Protein AF-A0A673TQL5-F1 (afdb_monomer_lite)

Organism: Suricata suricatta (NCBI:txid37032)

Radius of gyration: 25.17 Å; chains: 1; bounding box: 58×36×69 Å

Secondary structure (DSSP, 8-state):
-PPP-PPGGG--HHHHHHHHHHHT-----TTS-SSGGGTS-TT----------GGGT-SS--S-SSS--GGG----SSS-HHHHHHHHHHHT-HHHHS----EEEEEEEEEESSSEEEEEEEB-TT--TTTSPPPGGGB-SSPEEEEE-TT-S-EEE-HHHHHHHHHHHHHHHHH-S---EEEEEPTT--GGGEEEEEEEEE-

Sequence (203 aa):
MFSCVKPYEDQNYSALKRACLRKKVLFEDPNFPATDDSLYYKGTSGPTVRWRRPKDICEDPRLFVDGISSHDLHQGQVGNCWFVAACSSIASRESLWQKQQRLQFERWDVVLDKPGKVTITGTSQNWTPDLTNLMTRQLLDPAAIFWRKEDSDAMDWNEADALEFGERLSDLAKIRKVMYFLITFGEGLEPANLKASVVFNQL

Structure (mmCIF, N/CA/C/O backbone):
data_AF-A0A673TQL5-F1
#
_entry.id   AF-A0A673TQL5-F1
#
loop_
_atom_site.group_PDB
_atom_site.id
_atom_site.type_symbol
_atom_site.label_atom_id
_atom_site.label_alt_id
_atom_site.label_comp_id
_atom_site.label_asym_id
_atom_site.label_entity_id
_atom_site.label_seq_id
_atom_site.pdbx_PDB_ins_code
_atom_site.Cartn_x
_atom_site.Cartn_y
_atom_site.Cartn_z
_atom_site.occupancy
_atom_site.B_iso_or_equiv
_atom_site.auth_seq_id
_atom_site.auth_comp_id
_atom_site.auth_asym_id
_atom_site.auth_atom_id
_atom_site.pdbx_PDB_model_num
ATOM 1 N N . MET A 1 1 ? -14.968 15.760 -9.702 1.00 36.84 1 MET A N 1
ATOM 2 C CA . MET A 1 1 ? -15.226 14.557 -10.524 1.00 36.84 1 MET A CA 1
ATOM 3 C C . MET A 1 1 ? -13.890 14.127 -11.125 1.00 36.84 1 MET A C 1
ATOM 5 O O . MET A 1 1 ? -13.476 14.683 -12.130 1.00 36.84 1 MET A O 1
ATOM 9 N N . PHE A 1 2 ? -13.135 13.266 -10.436 1.00 43.34 2 PHE A N 1
ATOM 10 C CA . PHE A 1 2 ? -11.828 12.814 -10.929 1.00 43.34 2 PHE A CA 1
ATOM 11 C C . PHE A 1 2 ? -12.049 11.821 -12.071 1.00 43.34 2 PHE A C 1
ATOM 13 O O . PHE A 1 2 ? -12.842 10.890 -11.929 1.00 43.34 2 PHE A O 1
ATOM 20 N N . SER A 1 3 ? -11.405 12.058 -13.212 1.00 48.25 3 SER A N 1
ATOM 21 C CA . SER A 1 3 ? -11.517 11.200 -14.386 1.00 48.25 3 SER A CA 1
ATOM 22 C C . SER A 1 3 ? -11.119 9.764 -14.036 1.00 48.25 3 SER A C 1
ATOM 24 O O . SER A 1 3 ? -10.096 9.511 -13.401 1.00 48.25 3 SER A O 1
ATOM 26 N N . CYS A 1 4 ? -11.959 8.813 -14.447 1.00 59.81 4 CYS A N 1
ATOM 27 C CA . CYS A 1 4 ? -11.607 7.400 -14.478 1.00 59.81 4 CYS A CA 1
ATOM 28 C C . CYS A 1 4 ? -10.298 7.259 -15.267 1.00 59.81 4 CYS A C 1
ATOM 30 O O . CYS A 1 4 ? -10.228 7.682 -16.423 1.00 59.81 4 CYS A O 1
ATOM 32 N N . VAL A 1 5 ? -9.255 6.723 -14.627 1.00 73.31 5 VAL A N 1
ATOM 33 C CA . VAL A 1 5 ? -7.978 6.428 -15.282 1.00 73.31 5 VAL A CA 1
ATOM 34 C C . VAL A 1 5 ? -8.271 5.473 -16.433 1.00 73.31 5 VAL A C 1
ATOM 36 O O . VAL A 1 5 ? -8.652 4.325 -16.203 1.00 73.31 5 VAL A O 1
ATOM 39 N N . LYS A 1 6 ? -8.133 5.957 -17.668 1.00 83.00 6 LYS A N 1
ATOM 40 C CA . LYS A 1 6 ? -8.283 5.117 -18.855 1.00 83.00 6 LYS A CA 1
ATOM 41 C C . LYS A 1 6 ? -7.054 4.212 -18.958 1.00 83.00 6 LYS A C 1
ATOM 43 O O . LYS A 1 6 ? -5.941 4.741 -18.949 1.00 83.00 6 LYS A O 1
ATOM 48 N N . PRO A 1 7 ? -7.223 2.882 -19.025 1.00 84.81 7 PRO A N 1
ATOM 49 C CA . PRO A 1 7 ? -6.111 1.988 -19.309 1.00 84.81 7 PRO A CA 1
ATOM 50 C C . PRO A 1 7 ? -5.484 2.351 -20.658 1.00 84.81 7 PRO A C 1
ATOM 52 O O . PRO A 1 7 ? -6.203 2.605 -21.623 1.00 84.81 7 PRO A O 1
ATOM 55 N N . TYR A 1 8 ? -4.154 2.390 -20.720 1.00 89.75 8 TYR A N 1
ATOM 56 C CA . TYR A 1 8 ? -3.446 2.490 -21.993 1.00 89.75 8 TYR A CA 1
ATOM 57 C C . TYR A 1 8 ? -3.669 1.193 -22.777 1.00 89.75 8 TYR A C 1
ATOM 59 O O . TYR A 1 8 ? -3.519 0.114 -22.200 1.00 89.75 8 TYR A O 1
ATOM 67 N N . GLU A 1 9 ? -4.087 1.301 -24.042 1.00 91.12 9 GLU A N 1
ATOM 68 C CA . GLU A 1 9 ? -4.357 0.151 -24.926 1.00 91.12 9 GLU A CA 1
ATOM 69 C C . GLU A 1 9 ? -5.258 -0.926 -24.280 1.00 91.12 9 GLU A C 1
ATOM 71 O O . GLU A 1 9 ? -5.025 -2.127 -24.413 1.00 91.12 9 GLU A O 1
ATOM 76 N N . ASP A 1 10 ? -6.252 -0.498 -23.489 1.00 89.00 10 ASP A N 1
ATOM 77 C CA . ASP A 1 10 ? -7.192 -1.366 -22.761 1.00 89.00 10 ASP A CA 1
ATOM 78 C C . ASP A 1 10 ? -6.536 -2.399 -21.811 1.00 89.00 10 ASP A C 1
ATOM 80 O O . ASP A 1 10 ? -7.164 -3.362 -21.352 1.00 89.00 10 ASP A O 1
ATOM 84 N N . GLN A 1 11 ? -5.273 -2.184 -21.424 1.00 91.44 11 GLN A N 1
ATOM 85 C CA . GLN A 1 11 ? -4.524 -3.092 -20.556 1.00 91.44 11 GLN A CA 1
ATOM 86 C C . GLN A 1 11 ? -4.939 -2.953 -19.080 1.00 91.44 11 GLN A C 1
ATOM 88 O O . GLN A 1 11 ? -4.435 -2.122 -18.321 1.00 91.44 11 GLN A O 1
ATOM 93 N N . ASN A 1 12 ? -5.846 -3.819 -18.616 1.00 91.31 12 ASN A N 1
ATOM 94 C CA . ASN A 1 12 ? -6.242 -3.873 -17.205 1.00 91.31 12 ASN A CA 1
ATOM 95 C C . ASN A 1 12 ? -5.253 -4.699 -16.359 1.00 91.31 12 ASN A C 1
ATOM 97 O O . ASN A 1 12 ? -5.280 -5.933 -16.381 1.00 91.31 12 ASN A O 1
ATOM 101 N N . TYR A 1 13 ? -4.445 -4.022 -15.536 1.00 90.56 13 TYR A N 1
ATOM 102 C CA . TYR A 1 13 ? -3.451 -4.651 -14.651 1.00 90.56 13 TYR A CA 1
ATOM 103 C C . TYR A 1 13 ? -4.006 -5.830 -13.837 1.00 90.56 13 TYR A C 1
ATOM 105 O O . TYR A 1 13 ? -3.423 -6.915 -13.820 1.00 90.56 13 TYR A O 1
ATOM 113 N N . SER A 1 14 ? -5.144 -5.641 -13.163 1.00 91.69 14 SER A N 1
ATOM 114 C CA . SER A 1 14 ? -5.717 -6.649 -12.265 1.00 91.69 14 SER A CA 1
ATOM 115 C C . SER A 1 14 ? -6.154 -7.902 -13.023 1.00 91.69 14 SER A C 1
ATOM 117 O O . SER A 1 14 ? -5.938 -9.020 -12.548 1.00 91.69 14 SER A O 1
ATOM 119 N N . ALA A 1 15 ? -6.743 -7.731 -14.208 1.00 93.25 15 ALA A N 1
ATOM 120 C CA . ALA A 1 15 ? -7.143 -8.838 -15.068 1.00 93.25 15 ALA A CA 1
ATOM 121 C C . ALA A 1 15 ? -5.922 -9.585 -15.630 1.00 93.25 15 ALA A C 1
ATOM 123 O O . ALA A 1 15 ? -5.870 -10.816 -15.540 1.00 93.25 15 ALA A O 1
ATOM 124 N N . LEU A 1 16 ? -4.922 -8.847 -16.127 1.00 95.00 16 LEU A N 1
ATOM 125 C CA . LEU A 1 16 ? -3.676 -9.393 -16.674 1.00 95.00 16 LEU A CA 1
ATOM 126 C C . LEU A 1 16 ? -2.900 -10.189 -15.621 1.00 95.00 16 LEU A C 1
ATOM 128 O O . LEU A 1 16 ? -2.563 -11.354 -15.845 1.00 95.00 16 LEU A O 1
ATOM 132 N N . LYS A 1 17 ? -2.704 -9.612 -14.429 1.00 94.25 17 LYS A N 1
ATOM 133 C CA . LYS A 1 17 ? -2.047 -10.281 -13.299 1.00 94.25 17 LYS A CA 1
ATOM 134 C C . LYS A 1 17 ? -2.762 -11.578 -12.935 1.00 94.25 17 LYS A C 1
ATOM 136 O O . LYS A 1 17 ? -2.122 -12.618 -12.796 1.00 94.25 17 LYS A O 1
ATOM 141 N N . ARG A 1 18 ? -4.094 -11.542 -12.817 1.00 96.00 18 ARG A N 1
ATOM 142 C CA . ARG A 1 18 ? -4.892 -12.728 -12.474 1.00 96.00 18 ARG A CA 1
ATOM 143 C C . ARG A 1 18 ? -4.775 -13.811 -13.547 1.00 96.00 18 ARG A C 1
ATOM 145 O O . ARG A 1 18 ? -4.662 -14.984 -13.207 1.00 96.00 18 ARG A O 1
ATOM 152 N N . ALA A 1 19 ? -4.791 -13.440 -14.825 1.00 96.69 19 ALA A N 1
ATOM 153 C CA . ALA A 1 19 ? -4.628 -14.385 -15.925 1.00 96.69 19 ALA A CA 1
ATOM 154 C C . ALA A 1 19 ? -3.245 -15.057 -15.914 1.00 96.69 19 ALA A C 1
ATOM 156 O O . ALA A 1 19 ? -3.178 -16.280 -16.032 1.00 96.69 19 ALA A O 1
ATOM 157 N N . CYS A 1 20 ? -2.171 -14.288 -15.708 1.00 96.62 20 CYS A N 1
ATOM 158 C CA . CYS A 1 20 ? -0.803 -14.810 -15.633 1.00 96.62 20 CYS A CA 1
ATOM 159 C C . CYS A 1 20 ? -0.626 -15.769 -14.450 1.00 96.62 20 CYS A C 1
ATOM 161 O O . CYS A 1 20 ? -0.136 -16.882 -14.628 1.00 96.62 20 CYS A O 1
ATOM 163 N N . LEU A 1 21 ? -1.121 -15.387 -13.265 1.00 96.12 21 LEU A N 1
ATOM 164 C CA . LEU A 1 21 ? -1.078 -16.231 -12.067 1.00 96.12 21 LEU A CA 1
ATOM 165 C C . LEU A 1 21 ? -1.842 -17.548 -12.261 1.00 96.12 21 LEU A C 1
ATOM 167 O O . LEU A 1 21 ? -1.316 -18.605 -11.925 1.00 96.12 21 LEU A O 1
ATOM 171 N N . ARG A 1 22 ? -3.047 -17.508 -12.854 1.00 96.81 22 ARG A N 1
ATOM 172 C CA . ARG A 1 22 ? -3.823 -18.727 -13.157 1.00 96.81 22 ARG A CA 1
ATOM 173 C C . ARG A 1 22 ? -3.089 -19.658 -14.118 1.00 96.81 22 ARG A C 1
ATOM 175 O O . ARG A 1 22 ? -3.121 -20.868 -13.935 1.00 96.81 22 ARG A O 1
ATOM 182 N N . LYS A 1 23 ? -2.443 -19.095 -15.139 1.00 97.00 23 LYS A N 1
ATOM 183 C CA . LYS A 1 23 ? -1.686 -19.850 -16.146 1.00 97.00 23 LYS A CA 1
ATOM 184 C C . LYS A 1 23 ? -0.285 -20.256 -15.672 1.00 97.00 23 LYS A C 1
ATOM 186 O O . LYS A 1 23 ? 0.366 -21.023 -16.367 1.00 97.00 23 LYS A O 1
ATOM 191 N N . LYS A 1 24 ? 0.174 -19.760 -14.514 1.00 96.62 24 LYS A N 1
ATOM 192 C CA . LYS A 1 24 ? 1.548 -19.917 -13.999 1.00 96.62 24 LYS A CA 1
ATOM 193 C C . LYS A 1 24 ? 2.624 -19.471 -14.999 1.00 96.62 24 LYS A C 1
ATOM 195 O O . LYS A 1 24 ? 3.694 -20.064 -15.072 1.00 96.62 24 LYS A O 1
ATOM 200 N N . VAL A 1 25 ? 2.337 -18.414 -15.755 1.00 97.00 25 VAL A N 1
ATOM 201 C CA . VAL A 1 25 ? 3.280 -17.806 -16.705 1.00 97.00 25 VAL A CA 1
ATOM 202 C C . VAL A 1 25 ? 3.674 -16.413 -16.237 1.00 97.00 25 VAL A C 1
ATOM 204 O O . VAL A 1 25 ? 2.926 -15.753 -15.509 1.00 97.00 25 VAL A O 1
ATOM 207 N N . LEU A 1 26 ? 4.852 -15.958 -16.654 1.00 96.38 26 LEU A N 1
ATOM 208 C CA . LEU A 1 26 ? 5.275 -14.579 -16.449 1.00 96.38 26 LEU A CA 1
ATOM 209 C C . LEU A 1 26 ? 4.660 -13.688 -17.530 1.00 96.38 26 LEU A C 1
ATOM 211 O O . LEU A 1 26 ? 4.469 -14.119 -18.662 1.00 96.38 26 LEU A O 1
ATOM 215 N N . PHE A 1 27 ? 4.339 -12.447 -17.170 1.00 96.69 27 PHE A N 1
ATOM 216 C CA . PHE A 1 27 ? 3.777 -11.487 -18.115 1.00 96.69 27 PHE A CA 1
ATOM 217 C C . PHE A 1 27 ? 4.834 -11.032 -19.132 1.00 96.69 27 PHE A C 1
ATOM 219 O O . PHE A 1 27 ? 5.999 -10.815 -18.767 1.00 96.69 27 PHE A O 1
ATOM 226 N N . GLU A 1 28 ? 4.397 -10.879 -20.379 1.00 96.12 28 GLU A N 1
ATOM 227 C CA . GLU A 1 28 ? 5.115 -10.274 -21.501 1.00 96.12 28 GLU A CA 1
ATOM 228 C C . GLU A 1 28 ? 4.177 -9.247 -22.137 1.00 96.12 28 GLU A C 1
ATOM 230 O O . GLU A 1 28 ? 3.005 -9.552 -22.376 1.00 96.12 28 GLU A O 1
ATOM 235 N N . ASP A 1 29 ? 4.667 -8.025 -22.337 1.00 95.50 29 ASP A N 1
ATOM 236 C CA . ASP A 1 29 ? 3.850 -6.923 -22.836 1.00 95.50 29 ASP A CA 1
ATOM 237 C C . ASP A 1 29 ? 3.838 -6.922 -24.372 1.00 95.50 29 ASP A C 1
ATOM 239 O O . ASP A 1 29 ? 4.890 -6.704 -24.978 1.00 95.50 29 ASP A O 1
ATOM 243 N N . PRO A 1 30 ? 2.683 -7.149 -25.026 1.00 93.94 30 PRO A N 1
ATOM 244 C CA . PRO A 1 30 ? 2.603 -7.099 -26.482 1.00 93.94 30 PRO A CA 1
ATOM 245 C C . PRO A 1 30 ? 2.820 -5.686 -27.044 1.00 93.94 30 PRO A C 1
ATOM 247 O O . PRO A 1 30 ? 3.225 -5.557 -28.196 1.00 93.94 30 PRO A O 1
ATOM 250 N N . ASN A 1 31 ? 2.576 -4.641 -26.247 1.00 93.69 31 ASN A N 1
ATOM 251 C CA . ASN A 1 31 ? 2.677 -3.247 -26.685 1.00 93.69 31 ASN A CA 1
ATOM 252 C C . ASN A 1 31 ? 4.085 -2.668 -26.482 1.00 93.69 31 ASN A C 1
ATOM 254 O O . ASN A 1 31 ? 4.411 -1.621 -27.037 1.00 93.69 31 ASN A O 1
ATOM 258 N N . PHE A 1 32 ? 4.924 -3.347 -25.697 1.00 94.56 32 PHE A N 1
ATOM 259 C CA . PHE A 1 32 ? 6.308 -2.959 -25.440 1.00 94.56 32 PHE A CA 1
ATOM 260 C C . PHE A 1 32 ? 7.204 -4.210 -25.336 1.00 94.56 32 PHE A C 1
ATOM 262 O O . PHE A 1 32 ? 7.620 -4.599 -24.238 1.00 94.56 32 PHE A O 1
ATOM 269 N N . PRO A 1 33 ? 7.441 -4.905 -26.466 1.00 94.56 33 PRO A N 1
ATOM 270 C CA . PRO A 1 33 ? 8.153 -6.178 -26.480 1.00 94.56 33 PRO A CA 1
ATOM 271 C C . PRO A 1 33 ? 9.634 -6.026 -26.109 1.00 94.56 33 PRO A C 1
ATOM 273 O O . PRO A 1 33 ? 10.279 -5.031 -26.411 1.00 94.56 33 PRO A O 1
ATOM 276 N N . ALA A 1 34 ? 10.227 -7.066 -25.522 1.00 95.00 34 ALA A N 1
ATOM 277 C CA . ALA A 1 34 ? 11.645 -7.102 -25.148 1.00 95.00 34 ALA A CA 1
ATOM 278 C C . ALA A 1 34 ? 12.580 -7.275 -26.370 1.00 95.00 34 ALA A C 1
ATOM 280 O O . ALA A 1 34 ? 13.304 -8.264 -26.489 1.00 95.00 34 ALA A O 1
ATOM 281 N N . THR A 1 35 ? 12.529 -6.326 -27.304 1.00 91.69 35 THR A N 1
ATOM 282 C CA . THR A 1 35 ? 13.251 -6.315 -28.586 1.00 91.69 35 THR A CA 1
ATOM 283 C C . THR A 1 35 ? 13.848 -4.933 -28.856 1.00 91.69 35 THR A C 1
ATOM 285 O O . THR A 1 35 ? 13.534 -3.968 -28.156 1.00 91.69 35 THR A O 1
ATOM 288 N N . ASP A 1 36 ? 14.700 -4.825 -29.876 1.00 90.50 36 ASP A N 1
ATOM 289 C CA . ASP A 1 36 ? 15.330 -3.554 -30.255 1.00 90.50 36 ASP A CA 1
ATOM 290 C C . ASP A 1 36 ? 14.311 -2.494 -30.703 1.00 90.5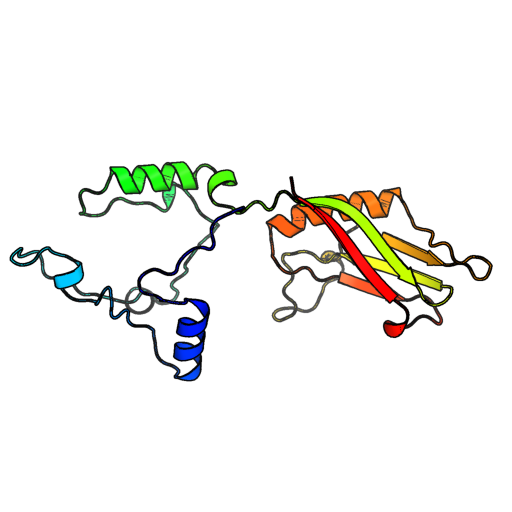0 36 ASP A C 1
ATOM 292 O O . ASP A 1 36 ? 14.553 -1.305 -30.500 1.00 90.50 36 ASP A O 1
ATOM 296 N N . ASP A 1 37 ? 13.137 -2.909 -31.196 1.00 89.75 37 ASP A N 1
ATOM 297 C CA . ASP A 1 37 ? 12.033 -2.008 -31.564 1.00 89.75 37 ASP A CA 1
ATOM 298 C C . ASP A 1 37 ? 11.502 -1.191 -30.369 1.00 89.75 37 ASP A C 1
ATOM 300 O O . ASP A 1 37 ? 10.926 -0.120 -30.558 1.00 89.75 37 ASP A O 1
ATOM 304 N N . SER A 1 38 ? 11.706 -1.666 -29.134 1.00 92.56 38 SER A N 1
ATOM 305 C CA . SER A 1 38 ? 11.344 -0.941 -27.907 1.00 92.56 38 SER A CA 1
ATOM 306 C C . SER A 1 38 ? 12.476 -0.082 -27.342 1.00 92.56 38 SER A C 1
ATOM 308 O O . SER A 1 38 ? 12.230 0.753 -26.472 1.00 92.56 38 SER A O 1
ATOM 310 N N . LEU A 1 39 ? 13.710 -0.269 -27.815 1.00 89.94 39 LEU A N 1
ATOM 311 C CA . LEU A 1 39 ? 14.874 0.519 -27.395 1.00 89.94 39 LEU A CA 1
ATOM 312 C C . LEU A 1 39 ? 15.154 1.678 -28.349 1.00 89.94 39 LEU A C 1
ATOM 314 O O . LEU A 1 39 ? 15.563 2.756 -27.915 1.00 89.94 39 LEU A O 1
ATOM 318 N N . TYR A 1 40 ? 14.961 1.445 -29.645 1.00 88.50 40 TYR A N 1
ATOM 319 C CA . TYR A 1 40 ? 15.451 2.314 -30.698 1.00 88.50 40 TYR A CA 1
ATOM 320 C C . TYR A 1 40 ? 14.362 2.630 -31.719 1.00 88.50 40 TYR A C 1
ATOM 322 O O . TYR A 1 40 ? 13.514 1.804 -32.047 1.00 88.50 40 TYR A O 1
ATOM 330 N N . TYR A 1 41 ? 14.419 3.833 -32.289 1.00 85.06 41 TYR A N 1
ATOM 331 C CA . TYR A 1 41 ? 13.620 4.141 -33.469 1.00 85.06 41 TYR A CA 1
ATOM 332 C C . TYR A 1 41 ? 14.089 3.300 -34.658 1.00 85.06 41 TYR A C 1
ATOM 334 O O . TYR A 1 41 ? 15.287 3.034 -34.811 1.00 85.06 41 TYR A O 1
ATOM 342 N N . LYS A 1 42 ? 13.149 2.927 -35.532 1.00 78.50 42 LYS A N 1
ATOM 343 C CA . LYS A 1 42 ? 13.432 2.137 -36.737 1.00 78.50 42 LYS A CA 1
ATOM 344 C C . LYS A 1 42 ? 14.616 2.713 -37.519 1.00 78.50 42 LYS A C 1
ATOM 346 O O . LYS A 1 42 ? 14.607 3.884 -37.888 1.00 78.50 42 LYS A O 1
ATOM 351 N N . GLY A 1 43 ? 15.612 1.869 -37.787 1.00 71.06 43 GLY A N 1
ATOM 352 C CA . GLY A 1 43 ? 16.824 2.238 -38.527 1.00 71.06 43 GLY A CA 1
ATOM 353 C C . GLY A 1 43 ? 17.983 2.751 -37.666 1.00 71.06 43 GLY A C 1
ATOM 354 O O . GLY A 1 43 ? 19.036 3.063 -38.215 1.00 71.06 43 GLY A O 1
ATOM 355 N N . THR A 1 44 ? 17.830 2.810 -36.341 1.00 75.25 44 THR A N 1
ATOM 356 C CA . THR A 1 44 ? 18.921 3.177 -35.427 1.00 75.25 44 THR A CA 1
ATOM 357 C C . THR A 1 44 ? 19.599 1.915 -34.902 1.00 75.25 44 THR A C 1
ATOM 359 O O . THR A 1 44 ? 18.949 1.071 -34.294 1.00 75.25 44 THR A O 1
ATOM 362 N N . SER A 1 45 ? 20.907 1.776 -35.118 1.00 74.44 45 SER A N 1
ATOM 363 C CA . SER A 1 45 ? 21.704 0.696 -34.528 1.00 74.44 45 SER A CA 1
ATOM 364 C C . SER A 1 45 ? 22.318 1.151 -33.206 1.00 74.44 45 SER A C 1
ATOM 366 O O . SER A 1 45 ? 23.090 2.112 -33.185 1.00 74.44 45 SER A O 1
ATOM 368 N N . GLY A 1 46 ? 21.991 0.462 -32.115 1.00 77.31 46 GLY A N 1
ATOM 369 C CA . GLY A 1 46 ? 22.601 0.667 -30.804 1.00 77.31 46 GLY A CA 1
ATOM 370 C C . GLY A 1 46 ? 23.558 -0.460 -30.401 1.00 77.31 46 GLY A C 1
ATOM 371 O O . GLY A 1 46 ? 23.760 -1.413 -31.158 1.00 77.31 46 GLY A O 1
ATOM 372 N N . PRO A 1 47 ? 24.175 -0.365 -29.211 1.00 83.69 47 PRO A N 1
ATOM 373 C CA . PRO A 1 47 ? 24.925 -1.475 -28.634 1.00 83.69 47 PRO A CA 1
ATOM 374 C C . PRO A 1 47 ? 24.028 -2.703 -28.440 1.00 83.69 47 PRO A C 1
ATOM 376 O O . PRO A 1 47 ? 22.820 -2.588 -28.255 1.00 83.69 47 PRO A O 1
ATOM 379 N N . THR A 1 48 ? 24.626 -3.894 -28.424 1.00 86.75 48 THR A N 1
ATOM 380 C CA . THR A 1 48 ? 23.886 -5.128 -28.144 1.00 86.75 48 THR A CA 1
ATOM 381 C C . THR A 1 48 ? 23.356 -5.119 -26.709 1.00 86.75 48 THR A C 1
ATOM 383 O O . THR A 1 48 ? 24.129 -5.218 -25.754 1.00 86.75 48 THR A O 1
ATOM 386 N N . VAL A 1 49 ? 22.034 -5.049 -26.555 1.00 90.94 49 VAL A N 1
ATOM 387 C CA . VAL A 1 49 ? 21.346 -5.110 -25.260 1.00 90.94 49 VAL A CA 1
ATOM 388 C C . VAL A 1 49 ? 20.708 -6.485 -25.078 1.00 90.94 49 VAL A C 1
ATOM 390 O O . VAL A 1 49 ? 20.181 -7.081 -26.014 1.00 90.94 49 VAL A O 1
ATOM 393 N N . ARG A 1 50 ? 20.755 -7.015 -23.852 1.00 93.88 50 ARG A N 1
ATOM 394 C CA . ARG A 1 50 ? 20.022 -8.228 -23.470 1.00 93.88 50 ARG A CA 1
ATOM 395 C C . ARG A 1 50 ? 18.999 -7.885 -22.403 1.00 93.88 50 ARG A C 1
ATOM 397 O O .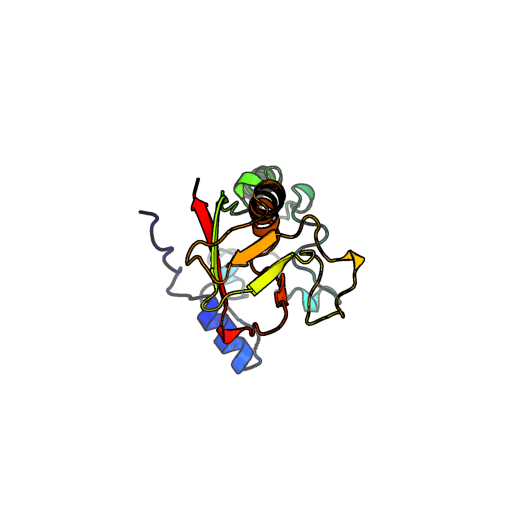 ARG A 1 50 ? 19.364 -7.441 -21.317 1.00 93.88 50 ARG A O 1
ATOM 404 N N . TRP A 1 51 ? 17.735 -8.150 -22.699 1.00 95.25 51 TRP A N 1
ATOM 405 C CA . TRP A 1 51 ? 16.649 -8.031 -21.737 1.00 95.25 51 TRP A CA 1
ATOM 406 C C . TRP A 1 51 ? 16.732 -9.157 -20.702 1.00 95.25 51 TRP A C 1
ATOM 408 O O . TRP A 1 51 ? 16.925 -10.321 -21.051 1.00 95.25 51 TRP A O 1
ATOM 418 N N . ARG A 1 52 ? 16.605 -8.814 -19.418 1.00 96.44 52 ARG A N 1
ATOM 419 C CA . ARG A 1 52 ? 16.606 -9.761 -18.294 1.00 96.44 52 ARG A CA 1
ATOM 420 C C . ARG A 1 52 ? 15.556 -9.362 -17.270 1.00 96.44 52 ARG A C 1
ATOM 422 O O . ARG A 1 52 ? 15.319 -8.171 -17.068 1.00 96.44 52 ARG A O 1
ATOM 429 N N . ARG A 1 53 ? 14.946 -10.339 -16.596 1.00 96.62 53 ARG A N 1
ATOM 430 C CA . ARG A 1 53 ? 14.082 -10.064 -15.440 1.00 96.62 53 ARG A CA 1
ATOM 431 C C . ARG A 1 53 ? 14.963 -9.867 -14.198 1.00 96.62 53 ARG A C 1
ATOM 433 O O . ARG A 1 53 ? 16.057 -10.420 -14.152 1.00 96.62 53 ARG A O 1
ATOM 440 N N . PRO A 1 54 ? 14.500 -9.155 -13.153 1.00 96.56 54 PRO A N 1
ATOM 441 C CA . PRO A 1 54 ? 15.296 -8.948 -11.937 1.00 96.56 54 PRO A CA 1
ATOM 442 C C . PRO A 1 54 ? 15.837 -10.243 -11.304 1.00 96.56 54 PRO A C 1
ATOM 444 O O . PRO A 1 54 ? 16.984 -10.280 -10.872 1.00 96.56 54 PRO A O 1
ATOM 447 N N . LYS A 1 55 ? 15.053 -11.331 -11.337 1.00 95.31 55 LYS A N 1
ATOM 448 C CA . LYS A 1 55 ? 15.466 -12.662 -10.848 1.00 95.31 55 LYS A CA 1
ATOM 449 C C . LYS A 1 55 ? 16.609 -13.303 -11.644 1.00 95.31 55 LYS A C 1
ATOM 451 O O . LYS A 1 55 ? 17.276 -14.187 -11.129 1.00 95.31 55 LYS A O 1
ATOM 456 N N . ASP A 1 56 ? 16.837 -12.866 -12.882 1.00 96.50 56 ASP A N 1
ATOM 457 C CA . ASP A 1 56 ? 17.936 -13.348 -13.730 1.00 96.50 56 ASP A CA 1
ATOM 458 C C . ASP A 1 56 ? 19.222 -12.515 -13.533 1.00 96.50 56 ASP A C 1
ATOM 460 O O . ASP A 1 56 ? 20.227 -12.733 -14.223 1.00 96.50 56 ASP A O 1
ATOM 464 N N . ILE A 1 57 ? 19.165 -11.503 -12.657 1.00 96.69 57 ILE A N 1
ATOM 465 C CA . ILE A 1 57 ? 20.253 -10.569 -12.341 1.00 96.69 57 ILE A CA 1
ATOM 466 C C . ILE A 1 57 ? 20.738 -10.789 -10.902 1.00 96.69 57 ILE A C 1
ATOM 468 O O . ILE A 1 57 ? 21.945 -10.798 -10.674 1.00 96.69 57 ILE A O 1
ATOM 472 N N . CYS A 1 58 ? 19.827 -10.988 -9.944 1.00 95.44 58 CYS A N 1
ATOM 473 C CA . CYS A 1 58 ? 20.157 -11.278 -8.547 1.00 95.44 58 CYS A CA 1
ATOM 474 C C . CYS A 1 58 ? 19.202 -12.310 -7.919 1.00 95.44 58 CYS A C 1
ATOM 476 O O . CYS A 1 58 ? 18.088 -12.515 -8.403 1.00 95.44 58 CYS A O 1
ATOM 478 N N . GLU A 1 59 ? 19.643 -12.952 -6.830 1.00 95.38 59 GLU A N 1
ATOM 479 C CA . GLU A 1 59 ? 18.901 -14.039 -6.166 1.00 95.38 59 GLU A CA 1
ATOM 480 C C . GLU A 1 59 ? 17.629 -13.561 -5.443 1.00 95.38 59 GLU A C 1
ATOM 482 O O . GLU A 1 59 ? 16.590 -14.216 -5.531 1.00 95.38 59 GLU A O 1
ATOM 487 N N . ASP A 1 60 ? 17.687 -12.408 -4.768 1.00 94.88 60 ASP A N 1
ATOM 488 C CA . ASP A 1 60 ? 16.576 -11.842 -3.986 1.00 94.88 60 ASP A CA 1
ATOM 489 C C . ASP A 1 60 ? 16.209 -10.421 -4.464 1.00 94.88 60 ASP A C 1
ATOM 491 O O . ASP A 1 60 ? 16.535 -9.428 -3.806 1.00 94.88 60 ASP A O 1
ATOM 495 N N . PRO A 1 61 ? 15.566 -10.272 -5.640 1.00 95.44 61 PRO A N 1
ATOM 496 C CA . PRO A 1 61 ? 15.181 -8.963 -6.145 1.00 95.44 61 PRO A CA 1
ATOM 497 C C . PRO A 1 61 ? 14.029 -8.377 -5.325 1.00 95.44 61 PRO A C 1
ATOM 499 O O . PRO A 1 61 ? 12.933 -8.942 -5.256 1.00 95.44 61 PRO A O 1
ATOM 502 N N . ARG A 1 62 ? 14.254 -7.184 -4.773 1.00 91.50 62 ARG A N 1
ATOM 503 C CA . ARG A 1 62 ? 13.264 -6.417 -4.010 1.00 91.50 62 ARG A CA 1
ATOM 504 C C . ARG A 1 62 ? 12.861 -5.174 -4.785 1.00 91.50 62 ARG A C 1
ATOM 506 O O . ARG A 1 62 ? 13.702 -4.513 -5.382 1.00 91.50 62 ARG A O 1
ATOM 513 N N . LEU A 1 63 ? 11.563 -4.869 -4.787 1.00 88.38 63 LEU A N 1
ATOM 514 C CA . LEU A 1 63 ? 11.043 -3.677 -5.465 1.00 88.38 63 LEU A CA 1
ATOM 515 C C . LEU A 1 63 ? 11.337 -2.393 -4.674 1.00 88.38 63 LEU A C 1
ATOM 517 O O . LEU A 1 63 ? 11.609 -1.365 -5.275 1.00 88.38 63 LEU A O 1
ATOM 521 N N . PHE A 1 64 ? 11.292 -2.478 -3.343 1.00 85.44 64 PHE A N 1
ATOM 522 C CA . PHE A 1 64 ? 11.632 -1.399 -2.417 1.00 85.44 64 PHE A CA 1
ATOM 523 C C . PHE A 1 64 ? 12.445 -1.983 -1.260 1.00 85.44 64 PHE A C 1
ATOM 525 O O . PHE A 1 64 ? 12.133 -3.080 -0.782 1.00 85.44 64 PHE A O 1
ATOM 532 N N . VAL A 1 65 ? 13.467 -1.256 -0.815 1.00 84.75 65 VAL A N 1
ATOM 533 C CA . VAL A 1 65 ? 14.295 -1.578 0.354 1.00 84.75 65 VAL A CA 1
ATOM 534 C C . VAL A 1 65 ? 14.358 -0.305 1.185 1.00 84.75 65 VAL A C 1
ATOM 536 O O . VAL A 1 65 ? 14.718 0.737 0.660 1.00 84.75 65 VAL A O 1
ATOM 539 N N . ASP A 1 66 ? 13.923 -0.374 2.442 1.00 83.44 66 ASP A N 1
ATOM 540 C CA . ASP A 1 66 ? 13.909 0.767 3.371 1.00 83.44 66 ASP A CA 1
ATOM 541 C C . ASP A 1 66 ? 13.129 2.013 2.891 1.00 83.44 66 ASP A C 1
ATOM 543 O O . ASP A 1 66 ? 13.378 3.131 3.335 1.00 83.44 66 ASP A O 1
ATOM 547 N N . GLY A 1 67 ? 12.122 1.816 2.032 1.00 81.19 67 GLY A N 1
ATOM 548 C CA . GLY A 1 67 ? 11.234 2.874 1.539 1.00 81.19 67 GLY A CA 1
ATOM 549 C C . GLY A 1 67 ? 11.541 3.305 0.105 1.00 81.19 67 GLY A C 1
ATOM 550 O O . GLY A 1 67 ? 12.043 2.514 -0.689 1.00 81.19 67 GLY A O 1
ATOM 551 N N . ILE A 1 68 ? 11.149 4.536 -0.238 1.00 84.44 68 ILE A N 1
ATOM 552 C CA . ILE A 1 68 ? 11.500 5.200 -1.501 1.00 84.44 68 ILE A CA 1
ATOM 553 C C . ILE A 1 68 ? 12.344 6.415 -1.145 1.00 84.44 68 ILE A C 1
ATOM 555 O O . ILE A 1 68 ? 11.903 7.272 -0.381 1.00 84.44 68 ILE A O 1
ATOM 559 N N . SER A 1 69 ? 13.529 6.508 -1.732 1.00 84.25 69 SER A N 1
ATOM 560 C CA . SER A 1 69 ? 14.464 7.606 -1.537 1.00 84.25 69 SER A CA 1
ATOM 561 C C . SER A 1 69 ? 14.807 8.266 -2.865 1.00 84.25 69 SER A C 1
ATOM 563 O O . SER A 1 69 ? 14.899 7.629 -3.914 1.00 84.25 69 SER A O 1
ATOM 565 N N . SER A 1 70 ? 15.091 9.567 -2.823 1.00 85.56 70 SER A N 1
ATOM 566 C CA . SER A 1 70 ? 15.687 10.278 -3.960 1.00 85.56 70 SER A CA 1
ATOM 567 C C . SER A 1 70 ? 17.044 9.693 -4.378 1.00 85.56 70 SER A C 1
ATOM 569 O O . SER A 1 70 ? 17.464 9.911 -5.513 1.00 85.56 70 SER A O 1
ATOM 571 N N . HIS A 1 71 ? 17.708 8.956 -3.479 1.00 84.81 71 HIS A N 1
ATOM 572 C CA . HIS A 1 71 ? 18.985 8.277 -3.712 1.00 84.81 71 HIS A CA 1
ATOM 573 C C . HIS A 1 71 ? 18.845 6.962 -4.494 1.00 84.81 71 HIS A C 1
ATOM 575 O O . HIS A 1 71 ? 19.842 6.454 -4.996 1.00 84.81 71 HIS A O 1
ATOM 581 N N . ASP A 1 72 ? 17.629 6.431 -4.656 1.00 87.50 72 ASP A N 1
ATOM 582 C CA . ASP A 1 72 ? 17.401 5.192 -5.417 1.00 87.50 72 ASP A CA 1
ATOM 583 C C . ASP A 1 72 ? 17.471 5.422 -6.938 1.00 87.50 72 ASP A C 1
ATOM 585 O O . ASP A 1 72 ? 17.464 4.482 -7.736 1.00 87.50 72 ASP A O 1
ATOM 589 N N . LEU A 1 73 ? 17.525 6.687 -7.362 1.00 87.25 73 LEU A N 1
ATOM 590 C CA . LEU A 1 73 ? 17.429 7.108 -8.752 1.00 87.25 73 LEU A CA 1
ATOM 591 C C . LEU A 1 73 ? 18.803 7.492 -9.299 1.00 87.25 73 LEU A C 1
ATOM 593 O O . LEU A 1 73 ? 19.258 8.626 -9.163 1.00 87.25 73 LEU A O 1
ATOM 597 N N . HIS A 1 74 ? 19.437 6.544 -9.985 1.00 88.00 74 HIS A N 1
ATOM 598 C CA . HIS A 1 74 ? 20.690 6.771 -10.698 1.00 88.00 74 HIS A CA 1
ATOM 599 C C . HIS A 1 74 ? 20.448 6.922 -12.201 1.00 88.00 74 HIS A C 1
ATOM 601 O O . HIS A 1 74 ? 19.763 6.105 -12.822 1.00 88.00 74 HIS A O 1
ATOM 607 N N . GLN A 1 75 ? 21.027 7.962 -12.806 1.00 90.56 75 GLN A N 1
ATOM 608 C CA . GLN A 1 75 ? 20.976 8.137 -14.254 1.00 90.56 75 GLN A CA 1
ATOM 609 C C . GLN A 1 75 ? 21.839 7.072 -14.944 1.00 90.56 75 GLN A C 1
ATOM 611 O O . GLN A 1 75 ? 23.015 6.902 -14.628 1.00 90.56 75 GLN A O 1
ATOM 616 N N . GLY A 1 76 ? 21.237 6.361 -15.899 1.00 89.88 76 GLY A N 1
ATOM 617 C CA . GLY A 1 76 ? 21.940 5.423 -16.771 1.00 89.88 76 GLY A CA 1
ATOM 618 C C . GLY A 1 76 ? 22.576 6.108 -17.985 1.00 89.88 76 GLY A C 1
ATOM 619 O O . GLY A 1 76 ? 22.878 7.296 -17.978 1.00 89.88 76 GLY A O 1
ATOM 620 N N . GLN A 1 77 ? 22.741 5.360 -19.075 1.00 87.25 77 GLN A N 1
ATOM 621 C CA . GLN A 1 77 ? 23.360 5.870 -20.310 1.00 87.25 77 GLN A CA 1
ATOM 622 C C . GLN A 1 77 ? 22.402 6.693 -21.193 1.00 87.25 77 GLN A C 1
ATOM 624 O O . GLN A 1 77 ? 22.821 7.273 -22.191 1.00 87.25 77 GLN A O 1
ATOM 629 N N . VAL A 1 78 ? 21.111 6.740 -20.853 1.00 86.44 78 VAL A N 1
ATOM 630 C CA . VAL A 1 78 ? 20.095 7.468 -21.623 1.00 86.44 78 VAL A CA 1
ATOM 631 C C . VAL A 1 78 ? 20.119 8.953 -21.244 1.00 86.44 78 VAL A C 1
ATOM 633 O O . VAL A 1 78 ? 20.236 9.315 -20.073 1.00 86.44 78 VAL A O 1
ATOM 636 N N . GLY A 1 79 ? 19.973 9.834 -22.237 1.00 88.12 79 GLY A N 1
ATOM 637 C CA . GLY A 1 79 ? 19.886 11.291 -22.066 1.00 88.12 79 GLY A CA 1
ATOM 638 C C . GLY A 1 79 ? 18.557 11.777 -21.469 1.00 88.12 79 GLY A C 1
ATOM 639 O O . GLY A 1 79 ? 17.952 12.711 -21.985 1.00 88.12 79 GLY A O 1
ATOM 640 N N . ASN A 1 80 ? 18.069 11.134 -20.407 1.00 92.12 80 ASN A N 1
ATOM 641 C CA . ASN A 1 80 ? 16.785 11.411 -19.757 1.00 92.12 80 ASN A CA 1
ATOM 642 C C . ASN A 1 80 ? 16.942 12.052 -18.365 1.00 92.12 80 ASN A C 1
ATOM 644 O O . ASN A 1 80 ? 16.086 11.867 -17.499 1.00 92.12 80 ASN A O 1
ATOM 648 N N . CYS A 1 81 ? 18.015 12.819 -18.140 1.00 93.12 81 CYS A N 1
ATOM 649 C CA . CYS A 1 81 ? 18.293 13.478 -16.856 1.00 93.12 81 CYS A CA 1
ATOM 650 C C . CYS A 1 81 ? 17.107 14.306 -16.335 1.00 93.12 81 CYS A C 1
ATOM 652 O O . CYS A 1 81 ? 16.825 14.295 -15.141 1.00 93.12 81 CYS A O 1
ATOM 654 N N . TRP A 1 82 ? 16.366 14.962 -17.234 1.00 94.94 82 TRP A N 1
ATOM 655 C CA . TRP A 1 82 ? 15.163 15.732 -16.915 1.00 94.94 82 TRP A CA 1
ATOM 656 C C . TRP A 1 82 ? 14.068 14.875 -16.258 1.00 94.94 82 TRP A C 1
ATOM 658 O O . TRP A 1 82 ? 13.407 15.328 -15.327 1.00 94.94 82 TRP A O 1
ATOM 668 N N . PHE A 1 83 ? 13.904 13.624 -16.694 1.00 93.75 83 PHE A N 1
ATOM 669 C CA . PHE A 1 83 ? 12.932 12.688 -16.131 1.00 93.75 83 PHE A CA 1
ATOM 670 C C . PHE A 1 83 ? 13.399 12.166 -14.770 1.00 93.75 83 PHE A C 1
ATOM 672 O O . PHE A 1 83 ? 12.645 12.199 -13.800 1.00 93.75 83 PHE A O 1
ATOM 679 N N . VAL A 1 84 ? 14.668 11.754 -14.672 1.00 92.81 84 VAL A N 1
ATOM 680 C CA . VAL A 1 84 ? 15.257 11.250 -13.419 1.00 92.81 84 VAL A CA 1
ATOM 681 C C . VAL A 1 84 ? 15.222 12.327 -12.325 1.00 92.81 84 VAL A C 1
ATOM 683 O O . VAL A 1 84 ? 14.814 12.045 -11.199 1.00 92.81 84 VAL A O 1
ATOM 686 N N . ALA A 1 85 ? 15.558 13.578 -12.659 1.00 92.25 85 ALA A N 1
ATOM 687 C CA . ALA A 1 85 ? 15.498 14.710 -11.734 1.00 92.25 85 ALA A CA 1
ATOM 688 C C . ALA A 1 85 ? 14.064 15.017 -11.265 1.00 92.25 85 ALA A C 1
ATOM 690 O O . ALA A 1 85 ? 13.845 15.304 -10.083 1.00 92.25 85 ALA A O 1
ATOM 691 N N . ALA A 1 86 ? 13.074 14.912 -12.159 1.00 92.81 86 ALA A N 1
ATOM 692 C CA . ALA A 1 86 ? 11.668 15.065 -11.797 1.00 92.81 86 ALA A CA 1
ATOM 693 C C . ALA A 1 86 ? 11.215 13.962 -10.824 1.00 92.81 86 ALA A C 1
ATOM 695 O O . ALA A 1 86 ? 10.633 14.265 -9.782 1.00 92.81 86 ALA A O 1
ATOM 696 N N . CYS A 1 87 ? 11.546 12.696 -11.103 1.00 91.06 87 CYS A N 1
ATOM 697 C CA . CYS A 1 87 ? 11.262 11.579 -10.198 1.00 91.06 87 CYS A CA 1
ATOM 698 C C . CYS A 1 87 ? 11.942 11.750 -8.834 1.00 91.06 87 CYS A C 1
ATOM 700 O O . CYS A 1 87 ? 11.310 11.499 -7.813 1.00 91.06 87 CYS A O 1
ATOM 702 N N . SER A 1 88 ? 13.187 12.232 -8.800 1.00 91.25 88 SER A N 1
ATOM 703 C CA . SER A 1 88 ? 13.933 12.483 -7.559 1.00 91.25 88 SER A CA 1
ATOM 704 C C . SER A 1 88 ? 13.302 13.596 -6.717 1.00 91.25 88 SER A C 1
ATOM 706 O O . SER A 1 88 ? 13.154 13.459 -5.502 1.00 91.25 88 SER A O 1
ATOM 708 N N . SER A 1 89 ? 12.818 14.654 -7.373 1.00 90.88 89 SER A N 1
ATOM 709 C CA . SER A 1 89 ? 12.074 15.746 -6.728 1.00 90.88 89 SER A CA 1
ATOM 710 C C . SER A 1 89 ? 10.728 15.292 -6.155 1.00 90.88 89 SER A C 1
ATOM 712 O O . SER A 1 89 ? 10.263 15.836 -5.155 1.00 90.88 89 SER A O 1
ATOM 714 N N . ILE A 1 90 ? 10.083 14.308 -6.790 1.00 89.00 90 ILE A N 1
ATOM 715 C CA . ILE A 1 90 ? 8.869 13.685 -6.257 1.00 89.00 90 ILE A CA 1
ATOM 716 C C . ILE A 1 90 ? 9.240 12.788 -5.077 1.00 89.00 90 ILE A C 1
ATOM 718 O O . ILE A 1 90 ? 8.658 12.941 -4.011 1.00 89.00 90 ILE A O 1
ATOM 722 N N . ALA A 1 91 ? 10.231 11.907 -5.231 1.00 87.50 91 ALA A N 1
ATOM 723 C CA . ALA A 1 91 ? 10.666 10.970 -4.196 1.00 87.50 91 ALA A CA 1
ATOM 724 C C . ALA A 1 91 ? 11.066 11.674 -2.889 1.00 87.50 91 ALA A C 1
ATOM 726 O O . ALA A 1 91 ? 10.719 11.191 -1.816 1.00 87.50 91 ALA A O 1
ATOM 727 N N . SER A 1 92 ? 11.694 12.854 -2.967 1.00 85.62 92 SER A N 1
ATOM 728 C CA . SER A 1 92 ? 12.059 13.666 -1.794 1.00 85.62 92 SER A CA 1
ATOM 729 C C . SER A 1 92 ? 10.869 14.284 -1.047 1.00 85.62 92 SER A C 1
ATOM 731 O O . SER A 1 92 ? 11.039 14.849 0.033 1.00 85.62 92 SER A O 1
ATOM 733 N N . ARG A 1 93 ? 9.655 14.195 -1.602 1.00 84.94 93 ARG A N 1
ATOM 734 C CA . ARG A 1 93 ? 8.427 14.758 -1.038 1.00 84.94 93 ARG A CA 1
ATOM 735 C C . ARG A 1 93 ? 7.354 13.681 -0.945 1.00 84.94 93 ARG A C 1
ATOM 737 O O . ARG A 1 93 ? 6.509 13.559 -1.830 1.00 84.94 93 ARG A O 1
ATOM 744 N N . GLU A 1 94 ? 7.350 12.947 0.167 1.00 76.62 94 GLU A N 1
ATOM 745 C CA . GLU A 1 94 ? 6.407 11.845 0.426 1.00 76.62 94 GLU A CA 1
ATOM 746 C C . GLU A 1 94 ? 4.946 12.197 0.136 1.00 76.62 94 GLU A C 1
ATOM 748 O O . GLU A 1 94 ? 4.226 11.409 -0.474 1.00 76.62 94 GLU A O 1
ATOM 753 N N . SER A 1 95 ? 4.527 13.416 0.481 1.00 76.00 95 SER A N 1
ATOM 754 C CA . SER A 1 95 ? 3.160 13.905 0.276 1.00 76.00 95 SER A CA 1
ATOM 755 C C . SER A 1 95 ? 2.702 13.967 -1.186 1.00 76.00 95 SER A C 1
ATOM 757 O O . SER A 1 95 ? 1.504 14.083 -1.436 1.00 76.00 95 SER A O 1
ATOM 759 N N . LEU A 1 96 ? 3.620 13.907 -2.158 1.00 76.12 96 LEU A N 1
ATOM 760 C CA . LEU A 1 96 ? 3.291 13.933 -3.585 1.00 76.12 96 LEU A CA 1
ATOM 761 C C . LEU A 1 96 ? 3.050 12.542 -4.179 1.00 76.12 96 LEU A C 1
ATOM 763 O O . LEU A 1 96 ? 2.346 12.431 -5.182 1.00 76.12 96 LEU A O 1
ATOM 767 N N . TRP A 1 97 ? 3.632 11.489 -3.598 1.00 71.75 97 TRP A N 1
ATOM 768 C CA . TRP A 1 97 ? 3.559 10.132 -4.153 1.00 71.75 97 TRP A CA 1
ATOM 769 C C . TRP A 1 97 ? 2.879 9.128 -3.232 1.00 71.75 97 TRP A C 1
ATOM 771 O O . TRP A 1 97 ? 2.274 8.167 -3.718 1.00 71.75 97 TRP A O 1
ATOM 781 N N . GLN A 1 98 ? 2.892 9.350 -1.919 1.00 66.00 98 GLN A N 1
ATOM 782 C CA . GLN A 1 98 ? 1.935 8.685 -1.059 1.00 66.00 98 GLN A CA 1
ATOM 783 C C . GLN A 1 98 ? 0.568 9.269 -1.390 1.00 66.00 98 GLN A C 1
ATOM 785 O O . GLN A 1 98 ? 0.323 10.462 -1.214 1.00 66.00 98 GLN A O 1
ATOM 790 N N . LYS A 1 99 ? -0.353 8.420 -1.859 1.00 59.12 99 LYS A N 1
ATOM 791 C CA . LYS A 1 99 ? -1.785 8.722 -1.778 1.00 59.12 99 LYS A CA 1
ATOM 792 C C . LYS A 1 99 ? -2.133 8.818 -0.298 1.00 59.12 99 LYS A C 1
ATOM 794 O O . LYS A 1 99 ? -2.616 7.858 0.295 1.00 59.12 99 LYS A O 1
ATOM 799 N N . GLN A 1 100 ? -1.855 9.968 0.295 1.00 55.28 100 GLN A N 1
ATOM 800 C CA . GLN A 1 100 ? -2.293 10.303 1.625 1.00 55.28 100 GLN A CA 1
ATOM 801 C C . GLN A 1 100 ? -3.789 10.533 1.477 1.00 55.28 100 GLN A C 1
ATOM 803 O O . GLN A 1 100 ? -4.238 11.605 1.077 1.00 55.28 100 GLN A O 1
ATOM 808 N N . GLN A 1 101 ? -4.570 9.471 1.679 1.00 60.28 101 GLN A N 1
ATOM 809 C CA . GLN A 1 101 ? -5.980 9.655 1.960 1.00 60.28 101 GLN A CA 1
ATOM 810 C C . GLN A 1 101 ? -5.987 10.507 3.223 1.00 60.28 101 GLN A C 1
ATOM 812 O O . GLN A 1 101 ? -5.584 10.041 4.288 1.00 60.28 101 GLN A O 1
ATOM 817 N N . ARG A 1 102 ? -6.291 11.799 3.076 1.00 69.00 102 ARG A N 1
ATOM 818 C CA . ARG A 1 102 ? -6.425 12.704 4.209 1.00 69.00 102 ARG A CA 1
ATOM 819 C C . ARG A 1 102 ? -7.735 12.348 4.893 1.00 69.00 102 ARG A C 1
ATOM 821 O O . ARG A 1 102 ? -8.761 12.972 4.661 1.00 69.00 102 ARG A O 1
ATOM 828 N N . LEU A 1 103 ? -7.697 11.249 5.629 1.00 80.31 103 LEU A N 1
ATOM 829 C CA . LEU A 1 103 ? -8.790 10.793 6.457 1.00 80.31 103 LEU A CA 1
ATOM 830 C C . LEU A 1 103 ? -8.672 11.536 7.776 1.00 80.31 103 LEU A C 1
ATOM 832 O O . LEU A 1 103 ? -7.609 11.538 8.395 1.00 80.31 103 LEU A O 1
ATOM 836 N N . GLN A 1 104 ? -9.752 12.188 8.169 1.00 88.44 104 GLN A N 1
ATOM 837 C CA . GLN A 1 104 ? -9.930 12.701 9.512 1.00 88.44 104 GLN A CA 1
ATOM 838 C C . GLN A 1 104 ? -10.989 11.842 10.182 1.00 88.44 104 GLN A C 1
ATOM 840 O O . GLN A 1 104 ? -12.092 11.703 9.653 1.00 88.44 104 G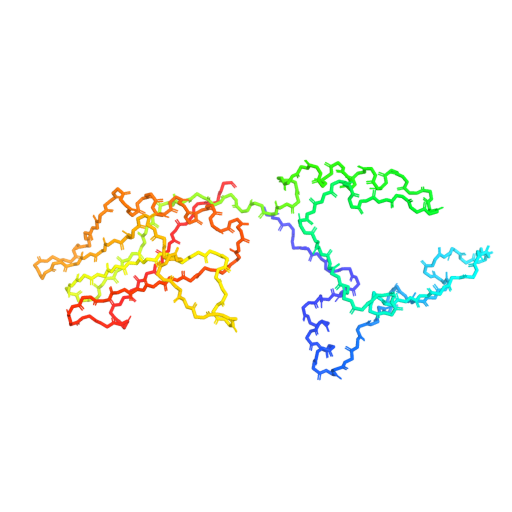LN A O 1
ATOM 845 N N . PHE A 1 105 ? -10.647 11.241 11.316 1.00 91.62 105 PHE A N 1
ATOM 846 C CA . PHE A 1 105 ? -11.616 10.531 12.137 1.00 91.62 105 PHE A CA 1
ATOM 847 C C . PHE A 1 105 ? -12.764 11.473 12.511 1.00 91.62 105 PHE A C 1
ATOM 849 O O . PHE A 1 105 ? -12.530 12.585 12.980 1.00 91.62 105 PHE A O 1
ATOM 856 N N . GLU A 1 106 ? -13.995 11.035 12.259 1.00 92.38 106 GLU A N 1
ATOM 857 C CA . GLU A 1 106 ? -15.195 11.785 12.619 1.00 92.38 106 GLU A CA 1
ATOM 858 C C . GLU A 1 106 ? -15.845 11.182 13.860 1.00 92.38 106 GLU A C 1
ATOM 860 O O . GLU A 1 106 ? -16.040 11.873 14.857 1.00 92.38 106 GLU A O 1
ATOM 865 N N . ARG A 1 107 ? -16.188 9.889 13.801 1.00 93.31 107 ARG A N 1
ATOM 866 C CA . ARG A 1 107 ? -16.832 9.183 14.911 1.00 93.31 107 ARG A CA 1
ATOM 867 C C . ARG A 1 107 ? -16.776 7.667 14.766 1.00 93.31 107 ARG A C 1
ATOM 869 O O . ARG A 1 107 ? -16.647 7.121 13.667 1.00 93.31 107 ARG A O 1
ATOM 876 N N . TRP A 1 108 ? -16.978 7.002 15.896 1.00 94.94 108 TRP A N 1
ATOM 877 C CA . TRP A 1 108 ? -17.365 5.598 15.951 1.00 94.94 108 TRP A CA 1
ATOM 878 C C . TRP A 1 108 ? -18.868 5.463 15.713 1.00 94.94 108 TRP A C 1
ATOM 880 O O . TRP A 1 108 ? -19.655 6.243 16.245 1.00 94.94 108 TRP A O 1
ATOM 890 N N . ASP A 1 109 ? -19.260 4.462 14.934 1.00 95.38 109 ASP A N 1
ATOM 891 C CA . ASP A 1 109 ? -20.653 4.055 14.766 1.00 95.38 109 ASP A CA 1
ATOM 892 C C . ASP A 1 109 ? -20.770 2.597 15.215 1.00 95.38 109 ASP A C 1
ATOM 894 O O . ASP A 1 109 ? -20.525 1.657 14.451 1.00 95.38 109 ASP A O 1
ATOM 898 N N . VAL A 1 110 ? -21.014 2.428 16.516 1.00 95.69 110 VAL A N 1
ATOM 899 C CA . VAL A 1 110 ? -21.053 1.136 17.203 1.00 95.69 110 VAL A CA 1
ATOM 900 C C . VAL A 1 110 ? -22.426 0.950 17.820 1.00 95.69 110 VAL A C 1
ATOM 902 O O . VAL A 1 110 ? -22.861 1.750 18.643 1.00 95.69 110 VAL A O 1
ATOM 905 N N . VAL A 1 111 ? -23.087 -0.139 17.443 1.00 94.88 111 VAL A N 1
ATOM 906 C CA . VAL A 1 111 ? -24.429 -0.493 17.894 1.00 94.88 111 VAL A CA 1
ATOM 907 C C . VAL A 1 111 ? -24.416 -1.910 18.446 1.00 94.88 111 VAL A C 1
ATOM 909 O O . VAL A 1 111 ? -23.891 -2.834 17.814 1.00 94.88 111 VAL A O 1
ATOM 912 N N . LEU A 1 112 ? -25.023 -2.069 19.622 1.00 94.44 112 LEU A N 1
ATOM 913 C CA . LEU A 1 112 ? -25.294 -3.359 20.241 1.00 94.44 112 LEU A CA 1
ATOM 914 C C . LEU A 1 112 ? -26.796 -3.642 20.223 1.00 94.44 112 LEU A C 1
ATOM 916 O O . LEU A 1 112 ? -27.587 -2.864 20.757 1.00 94.44 112 LEU A O 1
ATOM 920 N N . ASP A 1 113 ? -27.191 -4.786 19.667 1.00 93.19 113 ASP A N 1
ATOM 921 C CA . ASP A 1 113 ? -28.601 -5.194 19.595 1.00 93.19 113 ASP A CA 1
ATOM 922 C C . ASP A 1 113 ? -29.158 -5.627 20.967 1.00 93.19 113 ASP A C 1
ATOM 924 O O . ASP A 1 113 ? -30.371 -5.614 21.179 1.00 93.19 113 ASP A O 1
ATOM 928 N N . LYS A 1 114 ? -28.277 -5.963 21.918 1.00 92.31 114 LYS A N 1
ATOM 929 C CA . LYS A 1 114 ? -28.607 -6.340 23.299 1.00 92.31 114 LYS A CA 1
ATOM 930 C C . LYS A 1 114 ? -27.808 -5.500 24.305 1.00 92.31 114 LYS A C 1
ATOM 932 O O . LYS A 1 114 ? -26.722 -5.034 23.957 1.00 92.31 114 LYS A O 1
ATOM 937 N N . PRO A 1 115 ? -28.303 -5.335 25.543 1.00 94.25 115 PRO A N 1
ATOM 938 C CA . PRO A 1 115 ? -27.522 -4.761 26.633 1.00 94.25 115 PRO A CA 1
ATOM 939 C C . PRO A 1 115 ? -26.216 -5.526 26.859 1.00 94.25 115 PRO A C 1
ATOM 941 O O . PRO A 1 115 ? -26.157 -6.744 26.695 1.00 94.25 115 PRO A O 1
ATOM 944 N N . GLY A 1 116 ? -25.169 -4.801 27.233 1.00 94.56 116 GLY A N 1
ATOM 945 C CA . GLY A 1 116 ? -23.851 -5.360 27.501 1.00 94.56 116 GLY A CA 1
ATOM 946 C C . GLY A 1 116 ? -22.729 -4.405 27.112 1.00 94.56 116 GLY A C 1
ATOM 947 O O . GLY A 1 116 ? -22.959 -3.241 26.786 1.00 94.56 116 GLY A O 1
ATOM 948 N N . LYS A 1 117 ? -21.493 -4.901 27.167 1.00 95.88 117 LYS A N 1
ATOM 949 C CA . LYS A 1 117 ? -20.272 -4.123 26.935 1.00 95.88 117 LYS A CA 1
ATOM 950 C C . LYS A 1 117 ? -19.386 -4.796 25.894 1.00 95.88 117 LYS A C 1
ATOM 952 O O . LYS A 1 117 ? -19.208 -6.010 25.920 1.00 95.88 117 LYS A O 1
ATOM 957 N N . VAL A 1 118 ? -18.784 -3.995 25.026 1.00 97.19 118 VAL A N 1
ATOM 958 C CA . VAL A 1 118 ? -17.779 -4.422 24.056 1.00 97.19 118 VAL A CA 1
ATOM 959 C C . VAL A 1 118 ? -16.540 -3.539 24.167 1.00 97.19 118 VAL A C 1
ATOM 961 O O . VAL A 1 118 ? -16.643 -2.326 24.340 1.00 97.19 118 VAL A O 1
ATOM 964 N N . THR A 1 119 ? -15.362 -4.147 24.063 1.00 97.06 119 THR A N 1
ATOM 965 C CA . THR A 1 119 ? -14.082 -3.434 23.991 1.00 97.06 119 THR A CA 1
ATOM 966 C C . THR A 1 119 ? -13.439 -3.701 22.639 1.00 97.06 119 THR A C 1
ATOM 968 O O . THR A 1 119 ? -13.273 -4.856 22.255 1.00 97.06 119 THR A O 1
ATOM 971 N N . ILE A 1 120 ? -13.064 -2.643 21.928 1.00 96.88 120 ILE A N 1
ATOM 972 C CA . ILE A 1 120 ? -12.368 -2.684 20.645 1.00 96.88 120 ILE A CA 1
ATOM 973 C C . ILE A 1 120 ? -10.921 -2.244 20.872 1.00 96.88 120 ILE A C 1
ATOM 975 O O . ILE A 1 120 ? -10.650 -1.096 21.225 1.00 96.88 120 ILE A O 1
ATOM 979 N N . THR A 1 121 ? -9.985 -3.156 20.632 1.00 95.44 121 THR A N 1
ATOM 980 C CA . THR A 1 121 ? -8.547 -2.927 20.778 1.00 95.44 121 THR A CA 1
ATOM 981 C C . THR A 1 121 ? -7.876 -3.017 19.414 1.00 95.44 121 THR A C 1
ATOM 983 O O . THR A 1 121 ? -8.004 -4.016 18.701 1.00 95.44 121 THR A O 1
ATOM 986 N N . GLY A 1 122 ? -7.151 -1.971 19.023 1.00 93.00 122 GLY A N 1
ATOM 987 C CA . GLY A 1 122 ? -6.383 -1.980 17.781 1.00 93.00 122 GLY A CA 1
ATOM 988 C C . GLY A 1 122 ? -5.173 -2.906 17.865 1.00 93.00 122 GLY A C 1
ATOM 989 O O . GLY A 1 122 ? -4.646 -3.167 18.944 1.00 93.00 122 GLY A O 1
ATOM 990 N N . THR A 1 123 ? -4.694 -3.380 16.719 1.00 92.69 123 THR A N 1
ATOM 991 C CA . THR A 1 123 ? -3.416 -4.102 16.632 1.00 92.69 123 THR A CA 1
ATOM 992 C C . THR A 1 123 ? -2.388 -3.297 15.840 1.00 92.69 123 THR A C 1
ATOM 994 O O . THR A 1 123 ? -2.727 -2.492 14.968 1.00 92.69 123 THR A O 1
ATOM 997 N N . SER A 1 124 ? -1.108 -3.495 16.154 1.00 87.81 124 SER A N 1
ATOM 998 C CA . SER A 1 124 ? 0.009 -2.875 15.442 1.00 87.81 124 SER A CA 1
ATOM 999 C C . SER A 1 124 ? -0.044 -3.197 13.947 1.00 87.81 124 SER A C 1
ATOM 1001 O O . SER A 1 124 ? -0.137 -4.360 13.562 1.00 87.81 124 SER A O 1
ATOM 1003 N N . GLN A 1 125 ? 0.126 -2.184 13.092 1.00 85.38 125 GLN A N 1
ATOM 1004 C CA . GLN A 1 125 ? 0.147 -2.366 11.631 1.00 85.38 125 GLN A CA 1
ATOM 1005 C C . GLN A 1 125 ? 1.352 -3.178 11.129 1.00 85.38 125 GLN A C 1
ATOM 1007 O O . GLN A 1 125 ? 1.356 -3.642 9.990 1.00 85.38 125 GLN A O 1
ATOM 1012 N N . ASN A 1 126 ? 2.354 -3.398 11.983 1.00 83.06 126 ASN A N 1
ATOM 1013 C CA . ASN A 1 1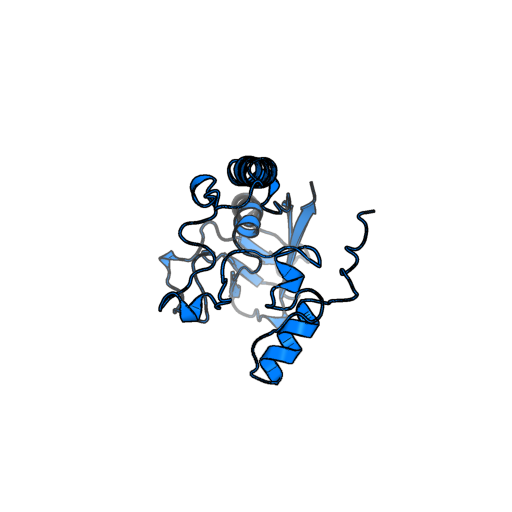26 ? 3.496 -4.260 11.682 1.00 83.06 126 ASN A CA 1
ATOM 1014 C C . ASN A 1 126 ? 3.167 -5.749 11.871 1.00 83.06 126 ASN A C 1
ATOM 1016 O O . ASN A 1 126 ? 3.874 -6.609 11.345 1.00 83.06 126 ASN A O 1
ATOM 1020 N N . TRP A 1 127 ? 2.099 -6.073 12.606 1.00 85.44 127 TRP A N 1
ATOM 1021 C CA . TRP A 1 127 ? 1.638 -7.447 12.743 1.00 85.44 127 TRP A CA 1
ATOM 1022 C C . TRP A 1 127 ? 0.980 -7.920 11.442 1.00 85.44 127 TRP A C 1
ATOM 1024 O O . TRP A 1 127 ? 0.254 -7.187 10.768 1.00 85.44 127 TRP A O 1
ATOM 1034 N N . THR A 1 128 ? 1.281 -9.155 11.051 1.00 85.31 128 THR A N 1
ATOM 1035 C CA . THR A 1 128 ? 0.710 -9.789 9.861 1.00 85.31 128 THR A CA 1
ATOM 1036 C C . THR A 1 128 ? 0.177 -11.156 10.288 1.00 85.31 128 THR A C 1
ATOM 1038 O O . THR A 1 128 ? 0.995 -12.028 10.594 1.00 85.31 128 THR A O 1
ATOM 1041 N N . PRO A 1 129 ? -1.157 -11.347 10.344 1.00 86.44 129 PRO A N 1
ATOM 1042 C CA . PRO A 1 129 ? -1.763 -12.568 10.883 1.00 86.44 129 PRO A CA 1
ATOM 1043 C C . PRO A 1 129 ? -1.294 -13.846 10.184 1.00 86.44 129 PRO A C 1
ATOM 1045 O O . PRO A 1 129 ? -1.129 -14.873 10.831 1.00 86.44 129 PRO A O 1
ATOM 1048 N N . ASP A 1 130 ? -0.996 -13.758 8.885 1.00 85.69 130 ASP A N 1
ATOM 1049 C CA . ASP A 1 130 ? -0.529 -14.892 8.080 1.00 85.69 130 ASP A CA 1
ATOM 1050 C C . ASP A 1 130 ? 0.908 -15.341 8.411 1.00 85.69 130 ASP A C 1
ATOM 1052 O O . ASP A 1 130 ? 1.335 -16.402 7.960 1.00 85.69 130 ASP A O 1
ATOM 1056 N N . LEU A 1 131 ? 1.681 -14.536 9.155 1.00 82.19 131 LEU A N 1
ATOM 1057 C CA . LEU A 1 131 ? 3.111 -14.775 9.401 1.00 82.19 131 LEU A CA 1
ATOM 1058 C C . LEU A 1 131 ? 3.445 -15.088 10.862 1.00 82.19 131 LEU A C 1
ATOM 1060 O O . LEU A 1 131 ? 4.378 -15.844 11.123 1.00 82.19 131 LEU A O 1
ATOM 1064 N N . THR A 1 132 ? 2.741 -14.486 11.824 1.00 88.00 132 THR A N 1
ATOM 1065 C CA . THR A 1 132 ? 3.081 -14.602 13.252 1.00 88.00 132 THR A CA 1
ATOM 1066 C C . THR A 1 132 ? 1.842 -14.562 14.138 1.00 88.00 132 THR A C 1
ATOM 1068 O O . THR A 1 132 ? 0.925 -13.784 13.875 1.00 88.00 132 THR A O 1
ATOM 1071 N N . ASN A 1 133 ? 1.869 -15.281 15.261 1.00 91.19 133 ASN A N 1
ATOM 1072 C CA . ASN A 1 133 ? 0.867 -15.130 16.320 1.00 91.19 133 ASN A CA 1
ATOM 1073 C C . ASN A 1 133 ? 0.883 -13.711 16.913 1.00 91.19 133 ASN A C 1
ATOM 1075 O O . ASN A 1 133 ? 1.938 -13.076 16.992 1.00 91.19 133 ASN A O 1
ATOM 1079 N N . LEU A 1 134 ? -0.284 -13.231 17.348 1.00 88.62 134 LEU A N 1
ATOM 1080 C CA . LEU A 1 134 ? -0.430 -11.929 17.999 1.00 88.62 134 LEU A CA 1
ATOM 1081 C C . LEU A 1 134 ? 0.224 -11.944 19.389 1.00 88.62 134 LEU A C 1
ATOM 1083 O O . LEU A 1 134 ? -0.046 -12.829 20.199 1.00 88.62 134 LEU A O 1
ATOM 1087 N N . MET A 1 135 ? 1.062 -10.950 19.677 1.00 87.38 135 MET A N 1
ATOM 1088 C CA . MET A 1 135 ? 1.667 -10.743 20.996 1.00 87.38 135 MET A CA 1
ATOM 1089 C C . MET A 1 135 ? 0.974 -9.602 21.743 1.00 87.38 135 MET A C 1
ATOM 1091 O O . MET A 1 135 ? 0.622 -8.596 21.135 1.00 87.38 135 MET A O 1
ATOM 1095 N N . THR A 1 136 ? 0.888 -9.682 23.074 1.00 87.69 136 THR A N 1
ATOM 1096 C CA . THR A 1 136 ? 0.246 -8.650 23.915 1.00 87.69 136 THR A CA 1
ATOM 1097 C C . THR A 1 136 ? 0.804 -7.246 23.671 1.00 87.69 136 THR A C 1
ATOM 1099 O O . THR A 1 136 ? 0.048 -6.289 23.578 1.00 87.69 136 THR A O 1
ATOM 1102 N N . ARG A 1 137 ? 2.122 -7.119 23.461 1.00 88.94 137 ARG A N 1
ATOM 1103 C CA . ARG A 1 137 ? 2.790 -5.838 23.151 1.00 88.94 137 ARG A CA 1
ATOM 1104 C C . ARG A 1 137 ? 2.374 -5.196 21.819 1.00 88.94 137 ARG A C 1
ATOM 1106 O O . ARG A 1 137 ? 2.782 -4.078 21.533 1.00 88.94 137 ARG A O 1
ATOM 1113 N N . GLN A 1 138 ? 1.673 -5.934 20.957 1.00 88.69 138 GLN A N 1
ATOM 1114 C CA . G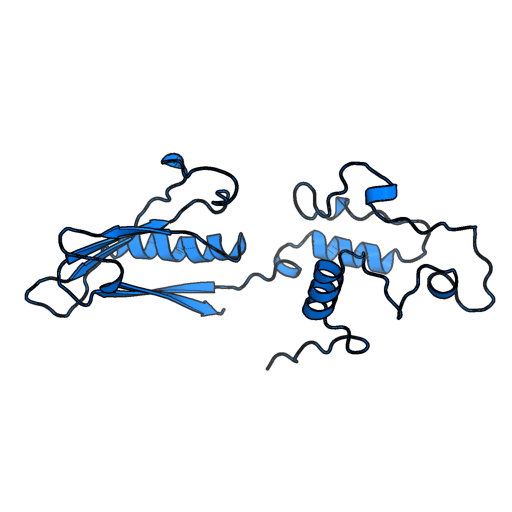LN A 1 138 ? 1.175 -5.445 19.669 1.00 88.69 138 GLN A CA 1
ATOM 1115 C C . GLN A 1 138 ? -0.256 -4.911 19.771 1.00 88.69 138 GLN A C 1
ATOM 1117 O O . GLN A 1 138 ? -0.759 -4.393 18.776 1.00 88.69 138 GLN A O 1
ATOM 1122 N N . LEU A 1 139 ? -0.907 -5.036 20.931 1.00 91.25 139 LEU A N 1
ATOM 1123 C CA . LEU A 1 139 ? -2.191 -4.400 21.198 1.00 91.25 139 LEU A CA 1
ATOM 1124 C C . LEU A 1 139 ? -1.974 -2.903 21.426 1.00 91.25 139 LEU A C 1
ATOM 1126 O O . LEU A 1 139 ? -1.046 -2.500 22.127 1.00 91.25 139 LEU A O 1
ATOM 1130 N N . LEU A 1 140 ? -2.802 -2.092 20.779 1.00 89.44 140 LEU A N 1
ATOM 1131 C CA . LEU A 1 140 ? -2.763 -0.643 20.887 1.00 89.44 140 LEU A CA 1
ATOM 1132 C C . LEU A 1 140 ? -3.575 -0.193 22.100 1.00 89.44 140 LEU A C 1
ATOM 1134 O O . LEU A 1 140 ? -4.670 -0.698 22.338 1.00 89.44 140 LEU A O 1
ATOM 1138 N N . ASP A 1 141 ? -3.027 0.779 22.812 1.00 89.38 141 ASP A N 1
ATOM 1139 C CA . ASP A 1 141 ? -3.655 1.488 23.924 1.00 89.38 141 ASP A CA 1
ATOM 1140 C C . ASP A 1 141 ? -3.741 2.977 23.548 1.00 89.38 141 ASP A C 1
ATOM 1142 O O . ASP A 1 141 ? -2.751 3.456 22.983 1.00 89.38 141 ASP A O 1
ATOM 1146 N N . PRO A 1 142 ? -4.859 3.690 23.781 1.00 92.44 142 PRO A N 1
ATOM 1147 C CA . PRO A 1 142 ? -6.057 3.229 24.486 1.00 92.44 142 PRO A CA 1
ATOM 1148 C C . PRO A 1 142 ? -6.974 2.327 23.643 1.00 92.44 142 PRO A C 1
ATOM 1150 O O . PRO A 1 142 ? -6.943 2.339 22.410 1.00 92.44 142 PRO A O 1
ATOM 1153 N N . ALA A 1 143 ? -7.806 1.536 24.327 1.00 93.88 143 ALA A N 1
ATOM 1154 C CA . ALA A 1 143 ? -8.892 0.768 23.720 1.00 93.88 143 ALA A CA 1
ATOM 1155 C C . ALA A 1 143 ? -10.231 1.515 23.841 1.00 93.88 143 ALA A C 1
ATOM 1157 O O . ALA A 1 143 ? -10.537 2.112 24.875 1.00 93.88 143 ALA A O 1
ATOM 1158 N N . ALA A 1 144 ? -11.073 1.421 22.811 1.00 95.81 144 ALA A N 1
ATOM 1159 C CA . ALA A 1 144 ? -12.414 1.998 22.846 1.00 95.81 144 ALA A CA 1
ATOM 1160 C C . ALA A 1 144 ? -13.409 1.004 23.454 1.00 95.81 144 ALA A C 1
ATOM 1162 O O . ALA A 1 144 ? -13.468 -0.161 23.062 1.00 95.81 144 ALA A O 1
ATOM 1163 N N . ILE A 1 145 ? -14.199 1.458 24.414 1.00 96.75 145 ILE A N 1
ATOM 1164 C CA . ILE A 1 145 ? -15.160 0.669 25.174 1.00 96.75 145 ILE A CA 1
ATOM 1165 C C . ILE A 1 145 ? -16.545 1.259 24.947 1.00 96.75 145 ILE A C 1
ATOM 1167 O O . ILE A 1 145 ? -16.782 2.422 25.256 1.00 96.75 145 ILE A O 1
ATOM 1171 N N . PHE A 1 146 ? -17.468 0.426 24.479 1.00 96.75 146 PHE A N 1
ATOM 1172 C CA . PHE A 1 146 ? -18.854 0.795 24.212 1.00 96.75 146 PHE A CA 1
ATOM 1173 C C . PHE A 1 146 ? -19.780 -0.093 25.035 1.00 96.75 146 PHE A C 1
ATOM 1175 O O . PHE A 1 146 ? -19.524 -1.290 25.187 1.00 96.75 146 PHE A O 1
ATOM 1182 N N . TRP A 1 147 ? -20.859 0.462 25.571 1.00 96.00 147 TRP A N 1
ATOM 1183 C CA . TRP A 1 147 ? -21.842 -0.310 26.316 1.00 96.00 147 TRP A CA 1
ATOM 1184 C C . TRP A 1 147 ? -23.261 0.201 26.108 1.00 96.00 147 TRP A C 1
ATOM 1186 O O . TRP A 1 147 ? -23.497 1.379 25.856 1.00 96.00 147 TRP A O 1
ATOM 1196 N N . ARG A 1 148 ? -24.213 -0.717 26.256 1.00 95.56 148 ARG A N 1
ATOM 1197 C CA . ARG A 1 148 ? -25.648 -0.449 26.276 1.00 95.56 148 ARG A CA 1
ATOM 1198 C C . ARG A 1 148 ? -26.222 -0.955 27.592 1.00 95.56 148 ARG A C 1
ATOM 1200 O O . ARG A 1 148 ? -25.959 -2.096 27.977 1.00 95.56 148 ARG A O 1
ATOM 1207 N N . LYS A 1 149 ? -26.974 -0.106 28.290 1.00 92.62 149 LYS A N 1
ATOM 1208 C CA . LYS A 1 149 ? -27.645 -0.452 29.556 1.00 92.62 149 LYS A CA 1
ATOM 1209 C C . LYS A 1 149 ? -28.962 -1.179 29.273 1.00 92.62 149 LYS A C 1
ATOM 1211 O O . LYS A 1 149 ? -29.501 -1.059 28.181 1.00 92.62 149 LYS A O 1
ATOM 1216 N N . GLU A 1 150 ? -29.486 -1.925 30.243 1.00 88.88 150 GLU A N 1
ATOM 1217 C CA . GLU A 1 150 ? -30.772 -2.628 30.077 1.00 88.88 150 GLU A CA 1
ATOM 1218 C C . GLU A 1 150 ? -31.951 -1.659 29.940 1.00 88.88 150 GLU A C 1
ATOM 1220 O O . GLU A 1 150 ? -32.835 -1.873 29.116 1.00 88.88 150 GLU A O 1
ATOM 1225 N N . ASP A 1 151 ? -31.906 -0.549 30.676 1.00 88.69 151 ASP A N 1
ATOM 1226 C CA . ASP A 1 151 ? -32.992 0.434 30.739 1.00 88.69 151 ASP A CA 1
ATOM 1227 C C . ASP A 1 151 ? -32.920 1.510 29.641 1.00 88.69 151 ASP A C 1
ATOM 1229 O O . ASP A 1 151 ? -33.656 2.497 29.684 1.00 88.69 151 ASP A O 1
ATOM 1233 N N . SER A 1 152 ? -31.992 1.383 28.687 1.00 87.56 152 SER A N 1
ATOM 1234 C CA . SER A 1 152 ? -31.749 2.409 27.674 1.00 87.56 152 SER A CA 1
ATOM 1235 C C . SER A 1 152 ? -31.338 1.820 26.332 1.00 87.56 152 SER A C 1
ATOM 1237 O O . SER A 1 152 ? -30.447 0.978 26.230 1.00 87.56 152 SER A O 1
ATOM 1239 N N . ASP A 1 153 ? -31.934 2.353 25.270 1.00 85.94 153 ASP A N 1
ATOM 1240 C CA . ASP A 1 153 ? -31.505 2.080 23.899 1.00 85.94 153 ASP A CA 1
ATOM 1241 C C . ASP A 1 153 ? -30.282 2.911 23.485 1.00 85.94 153 ASP A C 1
ATOM 1243 O O . ASP A 1 153 ? -29.720 2.692 22.412 1.00 85.94 153 ASP A O 1
ATOM 1247 N N . ALA A 1 154 ? -29.848 3.854 24.327 1.00 89.69 154 ALA A N 1
ATOM 1248 C CA . ALA A 1 154 ? -28.671 4.663 24.059 1.00 89.69 154 ALA A CA 1
ATOM 1249 C C . ALA A 1 154 ? -27.375 3.868 24.283 1.00 89.69 154 ALA A C 1
ATOM 1251 O O . ALA A 1 154 ? -27.212 3.158 25.280 1.00 89.69 154 ALA A O 1
ATOM 1252 N N . MET A 1 155 ? -26.442 4.045 23.350 1.00 93.94 155 MET A N 1
ATOM 1253 C CA . MET A 1 155 ? -25.060 3.602 23.485 1.00 93.94 155 MET A CA 1
ATOM 1254 C C . MET A 1 155 ? -24.264 4.646 24.262 1.00 93.94 155 MET A C 1
ATOM 1256 O O . MET A 1 155 ? -24.293 5.825 23.922 1.00 93.94 155 MET A O 1
ATOM 1260 N N . ASP A 1 156 ? -23.517 4.190 25.257 1.00 94.62 156 ASP A N 1
ATOM 1261 C CA . ASP A 1 156 ? -22.536 4.974 26.001 1.00 94.62 156 ASP A CA 1
ATOM 1262 C C . ASP A 1 156 ? -21.125 4.452 25.665 1.00 94.62 156 ASP A C 1
ATOM 1264 O O . ASP A 1 156 ? -20.948 3.281 25.306 1.00 94.62 156 ASP A O 1
ATOM 1268 N N . TRP A 1 157 ? -20.103 5.302 25.783 1.00 96.44 157 TRP A N 1
ATOM 1269 C CA . TRP A 1 157 ? -18.710 4.914 25.542 1.00 96.44 157 TRP A CA 1
ATOM 1270 C C . TRP A 1 157 ? -17.709 5.770 26.326 1.00 96.44 157 TRP A C 1
ATOM 1272 O O . TRP A 1 157 ? -18.046 6.831 26.853 1.00 96.44 157 TRP A O 1
ATOM 1282 N N . ASN A 1 158 ? -16.456 5.311 26.412 1.00 94.56 158 ASN A N 1
ATOM 1283 C CA . ASN A 1 158 ? -15.349 6.086 26.981 1.00 94.56 158 ASN A CA 1
ATOM 1284 C C . ASN A 1 158 ? -14.864 7.147 25.978 1.00 94.56 158 ASN A C 1
ATOM 1286 O O . ASN A 1 158 ? -13.935 6.925 25.211 1.00 94.56 158 ASN A O 1
ATOM 1290 N N . GLU A 1 159 ? -15.516 8.310 25.978 1.00 91.69 159 GLU A N 1
ATOM 1291 C CA . GLU A 1 159 ? -15.334 9.358 24.963 1.00 91.69 159 GLU A CA 1
ATOM 1292 C C . GLU A 1 159 ? -13.872 9.749 24.701 1.00 91.69 159 GLU A C 1
ATOM 1294 O O . GLU A 1 159 ? -13.456 9.756 23.545 1.00 91.69 159 GLU A O 1
ATOM 1299 N N . ALA A 1 160 ? -13.081 10.008 25.749 1.00 91.94 160 ALA A N 1
ATOM 1300 C CA . ALA A 1 160 ? -11.687 10.437 25.607 1.00 91.94 160 ALA A CA 1
ATOM 1301 C C . ALA A 1 160 ? -10.811 9.376 24.915 1.00 91.94 160 ALA A C 1
ATOM 1303 O O . ALA A 1 160 ? -10.182 9.653 23.896 1.00 91.94 160 ALA A O 1
ATOM 1304 N N . ASP A 1 161 ? -10.834 8.147 25.427 1.00 93.75 161 ASP A N 1
ATOM 1305 C CA . ASP A 1 161 ? -10.064 7.022 24.889 1.00 93.75 161 ASP A CA 1
ATOM 1306 C C . ASP A 1 161 ? -10.519 6.647 23.471 1.00 93.75 161 ASP A C 1
ATOM 1308 O O . ASP A 1 161 ? -9.703 6.346 22.599 1.00 93.75 161 ASP A O 1
ATOM 1312 N N . ALA A 1 162 ? -11.833 6.656 23.222 1.00 92.56 162 ALA A N 1
ATOM 1313 C CA . ALA A 1 162 ? -12.397 6.323 21.921 1.00 92.56 162 ALA A CA 1
ATOM 1314 C C . ALA A 1 162 ? -12.038 7.372 20.860 1.00 92.56 162 ALA A C 1
ATOM 1316 O O . ALA A 1 162 ? -11.778 7.005 19.709 1.00 92.56 162 ALA A O 1
ATOM 1317 N N . LEU A 1 163 ? -11.999 8.654 21.241 1.00 91.62 163 LEU A N 1
ATOM 1318 C CA . LEU A 1 163 ? -11.555 9.742 20.376 1.00 91.62 163 LEU A CA 1
ATOM 1319 C C . LEU A 1 163 ? -10.057 9.629 20.076 1.00 91.62 163 LEU A C 1
ATOM 1321 O O . LEU A 1 163 ? -9.691 9.603 18.903 1.00 91.62 163 LEU A O 1
ATOM 1325 N N . GLU A 1 164 ? -9.207 9.470 21.097 1.00 91.81 164 GLU A N 1
ATOM 1326 C CA . GLU A 1 164 ? -7.757 9.301 20.912 1.00 91.81 164 GLU A CA 1
ATOM 1327 C C . GLU A 1 164 ? -7.453 8.093 20.014 1.00 91.81 164 GLU A C 1
ATOM 1329 O O . GLU A 1 164 ? -6.655 8.167 19.073 1.00 91.81 164 GLU A O 1
ATOM 1334 N N . PHE A 1 165 ? -8.130 6.970 20.260 1.00 93.81 165 PHE A N 1
ATOM 1335 C CA . PHE A 1 165 ? -7.969 5.785 19.434 1.00 93.81 165 PHE A CA 1
ATOM 1336 C C . PHE A 1 165 ? -8.415 6.039 17.988 1.00 93.81 165 PHE A C 1
ATOM 1338 O O . PHE A 1 165 ? -7.702 5.667 17.054 1.00 93.81 165 PHE A O 1
ATOM 1345 N N . GLY A 1 166 ? -9.555 6.706 17.795 1.00 92.06 166 GLY A N 1
ATOM 1346 C CA . GLY A 1 166 ? -10.084 7.079 16.485 1.00 92.06 166 GLY A CA 1
ATOM 1347 C C . GLY A 1 166 ? -9.133 7.969 15.682 1.00 92.06 166 GLY A C 1
ATOM 1348 O O . GLY A 1 166 ? -8.848 7.680 14.516 1.00 92.06 166 GLY A O 1
ATOM 1349 N N . GLU A 1 167 ? -8.570 9.004 16.305 1.00 90.25 167 GLU A N 1
ATOM 1350 C CA . GLU A 1 167 ? -7.572 9.877 15.680 1.00 90.25 167 GLU A CA 1
ATOM 1351 C C . GLU A 1 167 ? -6.352 9.079 15.213 1.00 90.25 167 GLU A C 1
ATOM 1353 O O . GLU A 1 167 ? -5.931 9.202 14.059 1.00 90.25 167 GLU A O 1
ATOM 1358 N N . ARG A 1 168 ? -5.860 8.153 16.044 1.00 89.50 168 ARG A N 1
ATOM 1359 C CA . ARG A 1 168 ? -4.747 7.270 15.672 1.00 89.50 168 ARG A CA 1
ATOM 1360 C C . ARG A 1 168 ? -5.076 6.369 14.489 1.00 89.50 168 ARG A C 1
ATOM 1362 O O . ARG A 1 168 ? -4.184 6.110 13.682 1.00 89.50 168 ARG A O 1
ATOM 1369 N N . LEU A 1 169 ? -6.323 5.921 14.318 1.00 89.56 169 LEU A N 1
ATOM 1370 C CA . LEU A 1 169 ? -6.710 5.144 13.130 1.00 89.56 169 LEU A CA 1
ATOM 1371 C C . LEU A 1 169 ? -6.478 5.920 11.829 1.00 89.56 169 LEU A C 1
ATOM 1373 O O . LEU A 1 169 ? -6.110 5.310 10.825 1.00 89.56 169 LEU A O 1
ATOM 1377 N N . SER A 1 170 ? -6.630 7.246 11.851 1.00 86.81 170 SER A N 1
ATOM 1378 C CA . SER A 1 170 ? -6.354 8.101 10.688 1.00 86.81 170 SER A CA 1
ATOM 1379 C C . SER A 1 170 ? -4.881 8.034 10.275 1.00 86.81 170 SER A C 1
ATOM 1381 O O . SER A 1 170 ? -4.564 8.016 9.085 1.00 86.81 170 SER A O 1
ATOM 1383 N N . ASP A 1 171 ? -3.972 7.942 11.247 1.00 83.62 171 ASP A N 1
ATOM 1384 C CA . ASP A 1 171 ? -2.543 7.762 10.991 1.00 83.62 171 ASP A CA 1
ATOM 1385 C C . ASP A 1 171 ? -2.206 6.331 10.568 1.00 83.62 171 ASP A C 1
ATOM 1387 O O . ASP A 1 171 ? -1.437 6.130 9.627 1.00 83.62 171 ASP A O 1
ATOM 1391 N N . LEU A 1 172 ? -2.819 5.324 11.195 1.00 84.25 172 LEU A N 1
ATOM 1392 C CA . LEU A 1 172 ? -2.607 3.920 10.828 1.00 84.25 172 LEU A CA 1
ATOM 1393 C C . LEU A 1 172 ? -3.083 3.611 9.403 1.00 84.25 172 LEU A C 1
ATOM 1395 O O . LEU A 1 172 ? -2.424 2.847 8.691 1.00 84.25 172 LEU A O 1
ATOM 1399 N N . ALA A 1 173 ? -4.165 4.253 8.954 1.00 82.56 173 ALA A N 1
ATOM 1400 C CA . ALA A 1 173 ? -4.679 4.133 7.592 1.00 82.56 173 ALA A CA 1
ATOM 1401 C C . ALA A 1 173 ? -3.688 4.643 6.524 1.00 82.56 173 ALA A C 1
ATOM 1403 O O . ALA A 1 173 ? -3.759 4.220 5.368 1.00 82.56 173 ALA A O 1
ATOM 1404 N N . LYS A 1 174 ? -2.724 5.502 6.898 1.00 75.12 174 LYS A N 1
ATOM 1405 C CA . LYS A 1 174 ? -1.628 5.931 6.007 1.00 75.12 174 LYS A CA 1
ATOM 1406 C C . LYS A 1 174 ? -0.602 4.815 5.781 1.00 75.12 174 LYS A C 1
ATOM 1408 O O . LYS A 1 174 ? 0.041 4.786 4.737 1.00 75.12 174 LYS A O 1
ATOM 1413 N N . ILE A 1 175 ? -0.455 3.895 6.738 1.00 77.56 175 ILE A N 1
ATOM 1414 C CA . ILE A 1 175 ? 0.578 2.849 6.735 1.00 77.56 175 ILE A CA 1
ATOM 1415 C C . ILE A 1 175 ? 0.113 1.617 5.950 1.00 77.56 175 ILE A C 1
ATOM 1417 O O . ILE A 1 175 ? 0.844 1.092 5.108 1.00 77.56 175 ILE A O 1
ATOM 1421 N N . ARG A 1 176 ? -1.106 1.130 6.215 1.00 77.31 176 ARG A N 1
ATOM 1422 C CA . ARG A 1 176 ? -1.667 -0.066 5.568 1.00 77.31 176 ARG A CA 1
ATOM 1423 C C . ARG A 1 176 ? -3.139 0.117 5.224 1.00 77.31 176 ARG A C 1
ATOM 1425 O O . ARG A 1 176 ? -3.901 0.747 5.941 1.00 77.31 176 ARG A O 1
ATOM 1432 N N . LYS A 1 177 ? -3.549 -0.531 4.128 1.00 82.00 177 LYS A N 1
ATOM 1433 C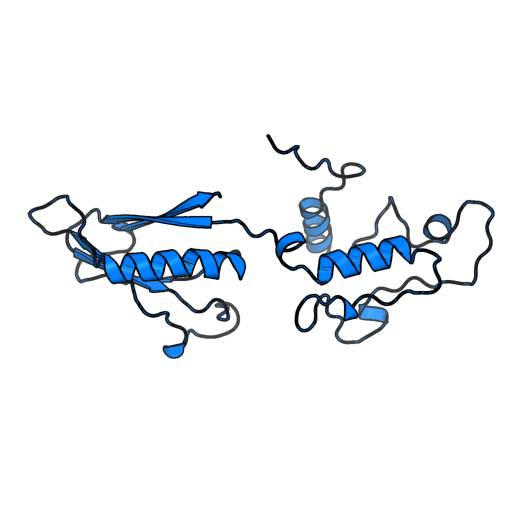 CA . LYS A 1 177 ? -4.947 -0.552 3.660 1.00 82.00 177 LYS A CA 1
ATOM 1434 C C . LYS A 1 177 ? -5.875 -1.430 4.501 1.00 82.00 177 LYS A C 1
ATOM 1436 O O . LYS A 1 177 ? -7.086 -1.329 4.352 1.00 82.00 177 LYS A O 1
ATOM 1441 N N . VAL A 1 178 ? -5.319 -2.345 5.293 1.00 85.81 178 VAL A N 1
ATOM 1442 C CA . VAL A 1 178 ? -6.070 -3.305 6.107 1.00 85.81 178 VAL A CA 1
ATOM 1443 C C . VAL A 1 178 ? -5.545 -3.213 7.526 1.00 85.81 178 VAL A C 1
ATOM 1445 O O . VAL A 1 178 ? -4.337 -3.318 7.732 1.00 85.81 178 VAL A O 1
ATOM 1448 N N . MET A 1 179 ? -6.461 -3.050 8.474 1.00 90.19 179 MET A N 1
ATOM 1449 C CA . MET A 1 179 ? -6.180 -3.022 9.903 1.00 90.19 179 MET A CA 1
ATOM 1450 C C . MET A 1 179 ? -6.954 -4.147 10.585 1.00 90.19 179 MET A C 1
ATOM 1452 O O . MET A 1 179 ? -8.088 -4.436 10.205 1.00 90.19 179 MET A O 1
ATOM 1456 N N . TYR A 1 180 ? -6.348 -4.754 11.601 1.00 92.19 180 TYR A N 1
ATOM 1457 C CA . TYR A 1 180 ? -6.981 -5.790 12.409 1.00 92.19 180 TYR A CA 1
ATOM 1458 C C . TYR A 1 180 ? -7.282 -5.258 13.809 1.00 92.19 180 TYR A C 1
ATOM 1460 O O . TYR A 1 180 ? -6.512 -4.472 14.370 1.00 92.19 180 TYR A O 1
ATOM 1468 N N . PHE A 1 181 ? -8.391 -5.722 14.372 1.00 94.69 181 PHE A N 1
ATOM 1469 C CA . PHE A 1 181 ? -8.863 -5.356 15.700 1.00 94.69 181 PHE A CA 1
ATOM 1470 C C . PHE A 1 181 ? -9.155 -6.621 16.498 1.00 94.69 181 PHE A C 1
ATOM 1472 O O . PHE A 1 181 ? -9.591 -7.629 15.938 1.00 94.69 181 PHE A O 1
ATOM 1479 N N . LEU A 1 182 ? -8.934 -6.548 17.804 1.00 95.31 182 LEU A N 1
ATOM 1480 C CA . LEU A 1 182 ? -9.405 -7.532 18.763 1.00 95.31 182 LEU A CA 1
ATOM 1481 C C . LEU A 1 182 ? -10.653 -6.958 19.429 1.00 95.31 182 LEU A C 1
ATOM 1483 O O . LEU A 1 182 ? -10.624 -5.840 19.941 1.00 95.31 182 LEU A O 1
ATOM 1487 N N . ILE A 1 183 ? -11.752 -7.707 19.377 1.00 96.25 183 ILE A N 1
ATOM 1488 C CA . ILE A 1 183 ? -13.030 -7.303 19.962 1.00 96.25 183 ILE A CA 1
ATOM 1489 C C . ILE A 1 183 ? -13.347 -8.248 21.117 1.00 96.25 183 ILE A C 1
ATOM 1491 O O . ILE A 1 183 ? -13.481 -9.455 20.916 1.00 96.25 183 ILE A O 1
ATOM 1495 N N . THR A 1 184 ? -13.464 -7.691 22.318 1.00 96.12 184 THR A N 1
ATOM 1496 C CA . THR A 1 184 ? -13.822 -8.424 23.534 1.00 96.12 184 THR A CA 1
ATOM 1497 C C . THR A 1 184 ? -15.291 -8.186 23.844 1.00 96.12 184 THR A C 1
ATOM 1499 O O . THR A 1 184 ? -15.707 -7.040 24.014 1.00 96.12 184 THR A O 1
ATOM 1502 N N . PHE A 1 185 ? -16.065 -9.264 23.943 1.00 95.88 185 PHE A N 1
ATOM 1503 C CA . PHE A 1 185 ? -17.484 -9.230 24.286 1.00 95.88 185 PHE A CA 1
ATOM 1504 C C . PHE A 1 185 ? -17.662 -9.490 25.783 1.00 95.88 185 PHE A C 1
ATOM 1506 O O . PHE A 1 185 ? -17.062 -10.415 26.331 1.00 95.88 185 PHE A O 1
ATOM 1513 N N . GLY A 1 186 ? -18.461 -8.656 26.447 1.00 92.94 186 GLY A N 1
ATOM 1514 C CA . GLY A 1 186 ? -18.924 -8.905 27.810 1.00 92.94 186 GLY A CA 1
ATOM 1515 C C . GLY A 1 186 ? -19.880 -10.098 27.879 1.00 92.94 186 GLY A C 1
ATOM 1516 O O . GLY A 1 186 ? -20.329 -10.612 26.854 1.00 92.94 186 GLY A O 1
ATOM 1517 N N . GLU A 1 187 ? -20.199 -10.538 29.096 1.00 89.19 187 GLU A N 1
ATOM 1518 C CA . GLU A 1 187 ? -21.077 -11.693 29.308 1.00 89.19 187 GLU A CA 1
ATOM 1519 C C . GLU A 1 187 ? -22.425 -11.535 28.587 1.00 89.19 187 GLU A C 1
ATOM 1521 O O . GLU A 1 187 ? -23.058 -10.482 28.640 1.00 89.19 187 GLU A O 1
ATOM 1526 N N . GLY A 1 188 ? -22.852 -12.592 27.890 1.00 86.12 188 GLY A N 1
ATOM 1527 C CA . GLY A 1 188 ? -24.128 -12.633 27.166 1.00 86.12 188 GLY A CA 1
ATOM 1528 C C . GLY A 1 188 ? -24.137 -11.956 25.789 1.00 86.12 188 GLY A C 1
ATOM 1529 O O . GLY A 1 188 ? -25.150 -12.049 25.091 1.00 86.12 188 GLY A O 1
ATOM 1530 N N . LEU A 1 189 ? -23.035 -11.320 25.373 1.00 92.75 189 LEU A N 1
ATOM 1531 C CA . LEU A 1 189 ? -22.883 -10.761 24.030 1.00 92.75 189 LEU A CA 1
ATOM 1532 C C . LEU A 1 189 ? -22.098 -11.690 23.105 1.00 92.75 189 LEU A C 1
ATOM 1534 O O . LEU A 1 189 ? -21.074 -12.264 23.470 1.00 92.75 189 LEU A O 1
ATOM 1538 N N . GLU A 1 190 ? -22.552 -11.760 21.859 1.00 93.56 190 GLU A N 1
ATOM 1539 C CA . GLU A 1 190 ? -21.898 -12.488 20.779 1.00 93.56 190 GLU A CA 1
ATOM 1540 C C . GLU A 1 190 ? -21.595 -11.550 19.600 1.00 93.56 190 GLU A C 1
ATOM 1542 O O . GLU A 1 190 ? -22.222 -10.493 19.469 1.00 93.56 190 GLU A O 1
ATOM 1547 N N . PRO A 1 191 ? -20.699 -11.939 18.672 1.00 94.00 191 PRO A N 1
ATOM 1548 C CA . PRO A 1 191 ? -20.412 -11.153 17.471 1.00 94.00 191 PRO A CA 1
ATOM 1549 C C . PRO A 1 191 ? -21.647 -10.791 16.642 1.00 94.00 191 PRO A C 1
ATOM 1551 O O . PRO A 1 191 ? -21.685 -9.729 16.030 1.00 94.00 191 PRO A O 1
ATOM 1554 N N . ALA A 1 192 ? -22.681 -11.638 16.658 1.00 94.44 192 ALA A N 1
ATOM 1555 C CA . ALA A 1 192 ? -23.942 -11.382 15.968 1.00 94.44 192 ALA A CA 1
ATOM 1556 C C . ALA A 1 192 ? -24.718 -10.175 16.530 1.00 94.44 192 ALA A C 1
ATOM 1558 O O . ALA A 1 192 ? -25.608 -9.666 15.857 1.00 94.44 192 ALA A O 1
ATOM 1559 N N . ASN A 1 193 ? -24.403 -9.724 17.748 1.00 93.88 193 ASN A N 1
ATOM 1560 C CA . ASN A 1 193 ? -25.069 -8.596 18.400 1.00 93.88 193 ASN A CA 1
ATOM 1561 C C . ASN A 1 193 ? -24.366 -7.257 18.160 1.00 93.88 193 ASN A C 1
ATOM 1563 O O . ASN A 1 193 ? -24.864 -6.243 18.640 1.00 93.88 193 ASN A O 1
ATOM 1567 N N . LEU A 1 194 ? -23.225 -7.245 17.464 1.00 95.56 194 LEU A N 1
ATOM 1568 C CA . LEU A 1 194 ? -22.410 -6.057 17.243 1.00 95.56 194 LEU A CA 1
ATOM 1569 C C . LEU A 1 194 ? -22.438 -5.629 15.777 1.00 95.56 194 LEU A C 1
ATOM 1571 O O . LEU A 1 194 ? -22.084 -6.393 14.879 1.00 95.56 194 LEU A O 1
ATOM 1575 N N . LYS A 1 195 ? -22.745 -4.353 15.549 1.00 96.06 195 LYS A N 1
ATOM 1576 C CA . LYS A 1 195 ? -22.461 -3.657 14.292 1.00 96.06 195 LYS A CA 1
ATOM 1577 C C . LYS A 1 195 ? -21.515 -2.514 14.605 1.00 96.06 195 LYS A C 1
ATOM 1579 O O . LYS A 1 195 ? -21.861 -1.632 15.380 1.00 96.06 195 LYS A O 1
ATOM 1584 N N . ALA A 1 196 ? -20.317 -2.557 14.037 1.00 95.12 196 ALA A N 1
ATOM 1585 C CA . ALA A 1 196 ? -19.294 -1.552 14.274 1.00 95.12 196 ALA A CA 1
ATOM 1586 C C . ALA A 1 196 ? -18.739 -1.049 12.946 1.00 95.12 196 ALA A C 1
ATOM 1588 O O . ALA A 1 196 ? -18.333 -1.835 12.087 1.00 95.12 196 ALA A O 1
ATOM 1589 N N . SER A 1 197 ? -18.698 0.267 12.797 1.00 94.50 197 SER A N 1
ATOM 1590 C CA . SER A 1 197 ? -18.002 0.941 11.713 1.00 94.50 197 SER A CA 1
ATOM 1591 C C . SER A 1 197 ? -17.315 2.208 12.223 1.00 94.50 197 SER A C 1
ATOM 1593 O O . SER A 1 197 ? -17.599 2.702 13.316 1.00 94.50 197 SER A O 1
ATOM 1595 N N . VAL A 1 198 ? -16.353 2.699 11.446 1.00 93.44 198 VAL A N 1
ATOM 1596 C CA . VAL A 1 198 ? -15.629 3.942 11.725 1.00 93.44 198 VAL A CA 1
ATOM 1597 C C . VAL A 1 198 ? -15.885 4.895 10.575 1.00 93.44 198 VAL A C 1
ATOM 1599 O O . VAL A 1 198 ? -15.722 4.517 9.412 1.00 93.44 198 VAL A O 1
ATOM 1602 N N . VAL A 1 199 ? -16.279 6.122 10.901 1.00 92.06 199 VAL A N 1
ATOM 1603 C CA . VAL A 1 199 ? -16.557 7.159 9.912 1.00 92.06 199 VAL A CA 1
ATOM 1604 C C . VAL A 1 199 ? -15.359 8.095 9.822 1.00 92.06 199 VAL A C 1
ATOM 1606 O O . VAL A 1 199 ? -14.868 8.602 10.833 1.00 92.06 199 VAL A O 1
ATOM 1609 N N . PHE A 1 200 ? -14.889 8.313 8.594 1.00 90.62 200 PHE A N 1
ATOM 1610 C CA . PHE A 1 200 ? -13.822 9.255 8.286 1.00 90.62 200 PHE A CA 1
ATOM 1611 C C . PHE A 1 200 ? -14.321 10.304 7.299 1.00 90.62 200 PHE A C 1
ATOM 1613 O O . PHE A 1 200 ? -14.925 9.967 6.279 1.00 90.62 200 PHE A O 1
ATOM 1620 N N . ASN A 1 201 ? -13.965 11.556 7.556 1.00 87.62 201 ASN A N 1
ATOM 1621 C CA . ASN A 1 201 ? -14.091 12.637 6.595 1.00 87.62 201 ASN A CA 1
ATOM 1622 C C . ASN A 1 201 ? -12.883 12.648 5.660 1.00 87.62 201 ASN A C 1
ATOM 1624 O O . ASN A 1 201 ? -11.742 12.480 6.093 1.00 87.62 201 ASN A O 1
ATOM 1628 N N . GLN A 1 202 ? -13.135 12.854 4.368 1.00 79.88 202 GLN A N 1
ATOM 1629 C CA . GLN A 1 202 ? -12.080 13.053 3.383 1.00 79.88 202 GLN A CA 1
ATOM 1630 C C . GLN A 1 202 ? -11.784 14.551 3.253 1.00 79.88 202 GLN A C 1
ATOM 1632 O O . GLN A 1 202 ? -12.652 15.311 2.824 1.00 79.88 202 GLN A O 1
ATOM 1637 N N . LEU A 1 203 ? -10.564 14.950 3.615 1.00 67.19 203 LEU A N 1
ATOM 1638 C CA . LEU A 1 203 ? -10.045 16.315 3.469 1.00 67.19 203 LEU A CA 1
ATOM 1639 C C . LEU A 1 203 ? -9.365 16.552 2.112 1.00 67.19 203 LEU A C 1
ATOM 1641 O O . LEU A 1 203 ? -8.843 15.584 1.504 1.00 67.19 203 LEU A O 1
#

pLDDT: mean 88.57, std 9.47, range [36.84, 97.19]

InterPro domains:
  IPR000169 Cysteine peptidase, cysteine active site [PS00139] (75-86)
  IPR001300 Peptidase C2, calpain, catalytic domain [PS50203] (26-96)
  IPR001300 Peptidase C2, calpain, catalytic domain [SM00230] (8-203)
  IPR009103 Olfactory marker protein [PF06554] (99-191)
  IPR009103 Olfactory marker protein [PTHR15357] (99-202)
  IPR022684 Peptidase C2, calpain family [PR00704] (11-34)
  IPR022684 Peptidase C2, calpain family [PR00704] (51-73)
  IPR022684 Peptidase C2, calpain family [PR00704] (75-91)
  IPR036727 Olfactory marker superfamily [G3DSA:2.60.120.390] (90-203)
  IPR036727 Olfactory marker superfamily [SSF63697] (97-203)
  IPR038765 Papain-like cysteine peptidase superfamily [SSF54001] (5-101)

Foldseek 3Di:
DDDDPQDDVNDDPVVQVVVCVVVVHDDADPVQGQDVVNVDPPPDDDPDDDDDDQCRVDPDDDPDDPAQALVVQDDDPDPVVVVNVVVSVQSHPCVNPQPLQQWAFDDKDKAFQAFFKKKKWWFALPDDVVPDDDDPVRTDPDIKMWGDHHVDRDIDIPVVRRNVVRRVVSVSCSVDVDTDIDMDTGPPDDPVRMDIDTDIDGD